Protein AF-A0A3C2CXZ0-F1 (afdb_monomer_lite)

Structure (mmCIF, N/CA/C/O backbone):
data_AF-A0A3C2CXZ0-F1
#
_entry.id   AF-A0A3C2CXZ0-F1
#
loop_
_atom_site.group_PDB
_atom_site.id
_atom_site.type_symbol
_atom_site.label_atom_id
_atom_site.label_alt_id
_atom_site.label_comp_id
_atom_site.label_asym_id
_atom_site.label_entity_id
_atom_site.label_seq_id
_atom_site.pdbx_PDB_ins_code
_atom_site.Cartn_x
_atom_site.Cartn_y
_atom_site.Cartn_z
_atom_site.occupancy
_atom_site.B_iso_or_equiv
_atom_site.auth_seq_id
_atom_site.auth_comp_id
_atom_site.auth_asym_id
_atom_site.auth_atom_id
_atom_site.pdbx_PDB_model_num
ATOM 1 N N . MET A 1 1 ? -1.552 -4.814 -25.504 1.00 78.44 1 MET A N 1
ATOM 2 C CA . MET A 1 1 ? -0.547 -4.084 -26.311 1.00 78.44 1 MET A CA 1
ATOM 3 C C . MET A 1 1 ? 0.557 -4.991 -26.836 1.00 78.44 1 MET A C 1
ATOM 5 O O . MET A 1 1 ? 0.657 -5.090 -28.047 1.00 78.44 1 MET A O 1
ATOM 9 N N . MET A 1 2 ? 1.317 -5.710 -25.997 1.00 83.25 2 MET A N 1
ATOM 10 C CA . MET A 1 2 ? 2.383 -6.609 -26.490 1.00 83.25 2 MET A CA 1
ATOM 11 C C . MET A 1 2 ? 1.885 -7.695 -27.465 1.00 83.25 2 MET A C 1
ATOM 13 O O . MET A 1 2 ? 2.486 -7.882 -28.514 1.00 83.25 2 MET A O 1
ATOM 17 N N . ALA A 1 3 ? 0.734 -8.326 -27.196 1.00 84.12 3 ALA A N 1
ATOM 18 C CA . ALA A 1 3 ? 0.135 -9.299 -28.122 1.00 84.12 3 ALA A CA 1
ATOM 19 C C . ALA A 1 3 ? -0.257 -8.687 -29.483 1.00 84.12 3 ALA A C 1
ATOM 21 O O . ALA A 1 3 ? -0.050 -9.300 -30.522 1.00 84.12 3 ALA A O 1
ATOM 22 N N . ALA A 1 4 ? -0.772 -7.453 -29.492 1.00 83.81 4 ALA A N 1
ATOM 23 C CA . ALA A 1 4 ? -1.094 -6.746 -30.731 1.00 83.81 4 ALA A CA 1
ATOM 24 C C . ALA A 1 4 ? 0.178 -6.363 -31.509 1.00 83.81 4 ALA A C 1
ATOM 26 O O . ALA A 1 4 ? 0.215 -6.517 -32.723 1.00 83.81 4 ALA A O 1
ATOM 27 N N . ALA A 1 5 ? 1.238 -5.933 -30.815 1.00 83.00 5 ALA A N 1
ATOM 28 C CA . ALA A 1 5 ? 2.537 -5.665 -31.431 1.00 83.00 5 ALA A CA 1
ATOM 29 C C . ALA A 1 5 ? 3.147 -6.930 -32.061 1.00 83.00 5 ALA A C 1
ATOM 31 O O . ALA A 1 5 ? 3.680 -6.859 -33.163 1.00 83.00 5 ALA A O 1
ATOM 32 N N . TYR A 1 6 ? 3.000 -8.091 -31.413 1.00 85.00 6 TYR A N 1
ATOM 33 C CA . TYR A 1 6 ? 3.422 -9.379 -31.968 1.00 85.00 6 TYR A CA 1
ATOM 34 C C . TYR A 1 6 ? 2.648 -9.749 -33.244 1.00 85.00 6 TYR A C 1
ATOM 36 O O . TYR A 1 6 ? 3.253 -10.139 -34.239 1.00 85.00 6 TYR A O 1
ATOM 44 N N . LEU A 1 7 ? 1.325 -9.551 -33.261 1.00 85.75 7 LEU A N 1
ATOM 45 C CA . LEU A 1 7 ? 0.504 -9.783 -34.458 1.00 85.75 7 LEU A CA 1
ATOM 46 C C . LEU A 1 7 ? 0.878 -8.844 -35.618 1.00 85.75 7 LEU A C 1
ATOM 48 O O . LEU A 1 7 ? 0.934 -9.279 -36.764 1.00 85.75 7 LEU A O 1
ATOM 52 N N . LEU A 1 8 ? 1.169 -7.571 -35.334 1.00 83.56 8 LEU A N 1
ATOM 53 C CA . LEU A 1 8 ? 1.595 -6.598 -36.348 1.00 83.56 8 LEU A CA 1
ATOM 54 C C . LEU A 1 8 ? 3.012 -6.873 -36.876 1.00 83.56 8 LEU A C 1
ATOM 56 O O . LEU A 1 8 ? 3.289 -6.601 -38.044 1.00 83.56 8 LEU A O 1
ATOM 60 N N . PHE A 1 9 ? 3.892 -7.428 -36.039 1.00 83.88 9 PHE A N 1
ATOM 61 C CA . PHE A 1 9 ? 5.204 -7.917 -36.461 1.00 83.88 9 PHE A CA 1
ATOM 62 C C . PHE A 1 9 ? 5.075 -9.128 -37.394 1.00 83.88 9 PHE A C 1
ATOM 64 O O . PHE A 1 9 ? 5.658 -9.120 -38.474 1.00 83.88 9 PHE A O 1
ATOM 71 N N . LEU A 1 10 ? 4.239 -10.115 -37.044 1.00 84.38 10 LEU A N 1
ATOM 72 C CA . LEU A 1 10 ? 3.934 -11.251 -37.928 1.00 84.38 10 LEU A CA 1
ATOM 73 C C . LEU A 1 10 ? 3.306 -10.805 -39.258 1.00 84.38 10 LEU A C 1
ATOM 75 O O . LEU A 1 10 ? 3.572 -11.404 -40.295 1.00 84.38 10 LEU A O 1
ATOM 79 N N . GLY A 1 11 ? 2.505 -9.736 -39.238 1.00 85.38 11 GLY A N 1
ATOM 80 C CA . GLY A 1 11 ? 1.934 -9.110 -40.432 1.00 85.38 11 GLY A CA 1
ATOM 81 C C . GLY A 1 11 ? 2.921 -8.288 -41.273 1.00 85.38 11 GLY A C 1
ATOM 82 O O . GLY A 1 11 ? 2.503 -7.703 -42.268 1.00 85.38 11 GLY A O 1
ATOM 83 N N . GLY A 1 12 ? 4.200 -8.199 -40.885 1.00 83.81 12 GLY A N 1
ATOM 84 C CA . GLY A 1 12 ? 5.244 -7.486 -41.630 1.00 83.81 12 GLY A CA 1
ATOM 85 C C . GLY A 1 12 ? 5.130 -5.957 -41.609 1.00 83.81 12 GLY A C 1
ATOM 86 O O . GLY A 1 12 ? 5.830 -5.280 -42.356 1.00 83.81 12 GLY A O 1
ATOM 87 N N . ILE A 1 13 ? 4.260 -5.396 -40.764 1.00 82.06 13 ILE A N 1
ATOM 88 C CA . ILE A 1 13 ? 4.010 -3.947 -40.692 1.00 82.06 13 ILE A CA 1
ATOM 89 C C . ILE A 1 13 ? 5.130 -3.240 -39.912 1.00 82.06 13 ILE A C 1
ATOM 91 O O . ILE A 1 13 ? 5.468 -2.093 -40.205 1.00 82.06 13 ILE A O 1
ATOM 95 N N . PHE A 1 14 ? 5.724 -3.924 -38.928 1.00 78.81 14 PHE A N 1
ATOM 96 C CA . PHE A 1 14 ? 6.819 -3.394 -38.118 1.00 78.81 14 PHE A CA 1
ATOM 97 C C . PHE A 1 14 ? 8.172 -3.980 -38.529 1.00 78.81 14 PHE A C 1
ATOM 99 O O . PHE A 1 14 ? 8.337 -5.200 -38.496 1.00 78.81 14 PHE A O 1
ATOM 106 N N . PRO A 1 15 ? 9.181 -3.135 -38.810 1.00 84.94 15 PRO A N 1
ATOM 107 C CA . PRO A 1 15 ? 10.561 -3.592 -38.877 1.00 84.94 15 PRO A CA 1
ATOM 108 C C . PRO A 1 15 ? 10.991 -4.195 -37.534 1.00 84.94 15 PRO A C 1
ATOM 110 O O . PRO A 1 15 ? 10.671 -3.645 -36.476 1.00 84.94 15 PRO A O 1
ATOM 113 N N . GLU A 1 16 ? 11.770 -5.276 -37.580 1.00 85.19 16 GLU A N 1
ATOM 114 C CA . GLU A 1 16 ? 12.212 -6.041 -36.403 1.00 85.19 16 GLU A CA 1
ATOM 115 C C . GLU A 1 16 ? 12.806 -5.154 -35.301 1.00 85.19 16 GLU A C 1
ATOM 117 O O . GLU A 1 16 ? 12.426 -5.266 -34.140 1.00 85.19 16 GLU A O 1
ATOM 122 N N . LYS A 1 17 ? 13.641 -4.175 -35.671 1.00 88.12 17 LYS A N 1
ATOM 123 C CA . LYS A 1 17 ? 14.247 -3.221 -34.728 1.00 88.12 17 LYS A CA 1
ATOM 124 C C . LYS A 1 17 ? 13.219 -2.488 -33.856 1.00 88.12 17 LYS A C 1
ATOM 126 O O . LYS A 1 17 ? 13.444 -2.307 -32.662 1.00 88.12 17 LYS A O 1
ATOM 131 N N . TRP A 1 18 ? 12.112 -2.034 -34.444 1.00 87.56 18 TRP A N 1
ATOM 132 C CA . TRP A 1 18 ? 11.081 -1.291 -33.715 1.00 87.56 18 TRP A CA 1
ATOM 133 C C . TRP A 1 18 ? 10.252 -2.205 -32.820 1.00 87.56 18 TRP A C 1
ATOM 135 O O . TRP A 1 18 ? 9.894 -1.808 -31.713 1.00 87.56 18 TRP A O 1
ATOM 145 N N . TYR A 1 19 ? 9.992 -3.432 -33.274 1.00 88.38 19 TYR A N 1
ATOM 146 C CA . TYR A 1 19 ? 9.335 -4.446 -32.460 1.00 88.38 19 TYR A CA 1
ATOM 147 C C . TYR A 1 19 ? 10.180 -4.803 -31.228 1.00 88.38 19 TYR A C 1
ATOM 149 O O . TYR A 1 19 ? 9.671 -4.750 -30.109 1.00 88.38 19 TYR A O 1
ATOM 157 N N . THR A 1 20 ? 11.477 -5.075 -31.408 1.00 88.19 20 THR A N 1
ATOM 158 C CA . THR A 1 20 ? 12.382 -5.425 -30.303 1.00 88.19 20 THR A CA 1
ATOM 159 C C . THR A 1 20 ? 12.473 -4.301 -29.271 1.00 88.19 20 THR A C 1
ATOM 161 O O . THR A 1 20 ? 12.224 -4.547 -28.092 1.00 88.19 20 THR A O 1
ATOM 164 N N . LEU A 1 21 ? 12.696 -3.052 -29.703 1.00 91.06 21 LEU A N 1
ATOM 165 C CA . LEU A 1 21 ? 12.712 -1.891 -28.798 1.00 91.06 21 LEU A CA 1
ATOM 166 C C . LEU A 1 21 ? 11.383 -1.711 -28.048 1.00 91.06 21 LEU A C 1
ATOM 168 O O . LEU A 1 21 ? 11.368 -1.400 -26.858 1.00 91.06 21 LEU A O 1
ATOM 172 N N . PHE A 1 22 ? 10.252 -1.919 -28.728 1.00 91.69 22 PHE A N 1
ATOM 173 C CA . PHE A 1 22 ? 8.938 -1.826 -28.099 1.00 91.69 22 PHE A CA 1
ATOM 174 C C . PHE A 1 22 ? 8.766 -2.871 -26.991 1.00 91.69 22 PHE A C 1
ATOM 176 O O . PHE A 1 22 ? 8.278 -2.540 -25.907 1.00 91.69 22 PHE A O 1
ATOM 183 N N . ILE A 1 23 ? 9.165 -4.119 -27.244 1.00 91.50 23 ILE A N 1
ATOM 184 C CA . ILE A 1 23 ? 9.095 -5.191 -26.247 1.00 91.50 23 ILE A CA 1
ATOM 185 C C . ILE A 1 23 ? 10.015 -4.891 -25.061 1.00 91.50 23 ILE A C 1
ATOM 187 O O . ILE A 1 23 ? 9.558 -4.981 -23.923 1.00 91.50 23 ILE A O 1
ATOM 191 N N . GLU A 1 24 ? 11.257 -4.469 -25.306 1.00 92.94 24 GLU A N 1
ATOM 192 C CA . GLU A 1 24 ? 12.217 -4.117 -24.251 1.00 92.94 24 GLU A CA 1
ATOM 193 C C . GLU A 1 24 ? 11.676 -3.023 -23.320 1.00 92.94 24 GLU A C 1
ATOM 195 O O . GLU A 1 24 ? 11.693 -3.183 -22.097 1.00 92.94 24 GLU A O 1
ATOM 200 N N . TYR A 1 25 ? 11.111 -1.943 -23.869 1.00 93.06 25 TYR A N 1
ATOM 201 C CA . TYR A 1 25 ? 10.541 -0.865 -23.056 1.00 93.06 25 TYR A CA 1
ATOM 202 C C . TYR A 1 25 ? 9.291 -1.287 -22.283 1.00 93.06 25 TYR A C 1
ATOM 204 O O . TYR A 1 25 ? 9.159 -0.945 -21.107 1.00 93.06 25 TYR A O 1
ATOM 212 N N . ASN A 1 26 ? 8.380 -2.051 -22.895 1.00 94.00 26 ASN A N 1
ATOM 213 C CA . ASN A 1 26 ? 7.196 -2.542 -22.181 1.00 94.00 26 ASN A CA 1
ATOM 214 C C . ASN A 1 26 ? 7.584 -3.500 -21.052 1.00 94.00 26 ASN A C 1
ATOM 216 O O . ASN A 1 26 ? 6.995 -3.437 -19.973 1.00 94.00 26 ASN A O 1
ATOM 220 N N . LEU A 1 27 ? 8.583 -4.356 -21.278 1.00 93.81 27 LEU A N 1
ATOM 221 C CA . LEU A 1 27 ? 9.088 -5.264 -20.259 1.00 93.81 27 LEU A CA 1
ATOM 222 C C . LEU A 1 27 ? 9.739 -4.493 -19.107 1.00 93.81 27 LEU A C 1
ATOM 224 O O . LEU A 1 27 ? 9.460 -4.784 -17.947 1.00 93.81 27 LEU A O 1
ATOM 228 N N . MET A 1 28 ? 10.540 -3.468 -19.409 1.00 92.50 28 MET A N 1
ATOM 229 C CA . MET A 1 28 ? 11.137 -2.599 -18.394 1.00 92.50 28 MET A CA 1
ATOM 230 C C . MET A 1 28 ? 10.065 -1.897 -17.544 1.00 92.50 28 MET A C 1
ATOM 232 O O . MET A 1 28 ? 10.153 -1.913 -16.317 1.00 92.50 28 MET A O 1
ATOM 236 N N . VAL A 1 29 ? 9.025 -1.332 -18.169 1.00 93.62 29 VAL A N 1
ATOM 237 C CA . VAL A 1 29 ? 7.904 -0.688 -17.457 1.00 93.62 29 VAL A CA 1
ATOM 238 C C . VAL A 1 29 ? 7.122 -1.696 -16.613 1.00 93.62 29 VAL A C 1
ATOM 240 O O . VAL A 1 29 ? 6.744 -1.384 -15.484 1.00 93.62 29 VAL A O 1
ATOM 243 N N . LEU A 1 30 ? 6.892 -2.904 -17.132 1.00 94.06 30 LEU A N 1
ATOM 244 C CA . LEU A 1 30 ? 6.216 -3.975 -16.403 1.00 94.06 30 LEU A CA 1
ATOM 245 C C . LEU A 1 30 ? 7.005 -4.373 -15.151 1.00 94.06 30 LEU A C 1
ATOM 247 O O . LEU A 1 30 ? 6.444 -4.390 -14.059 1.00 94.06 30 LEU A O 1
ATOM 251 N N . LEU A 1 31 ? 8.301 -4.661 -15.300 1.00 93.62 31 LEU A N 1
ATOM 252 C CA . LEU A 1 31 ? 9.169 -5.046 -14.186 1.00 93.62 31 LEU A CA 1
ATOM 253 C C . LEU A 1 31 ? 9.264 -3.935 -13.141 1.00 93.62 31 LEU A C 1
ATOM 255 O O . LEU A 1 31 ? 9.185 -4.218 -11.948 1.00 93.62 31 LEU A O 1
ATOM 259 N N . PHE A 1 32 ? 9.366 -2.679 -13.581 1.00 93.38 32 PHE A N 1
ATOM 260 C CA . PHE A 1 32 ? 9.371 -1.532 -12.681 1.00 93.38 32 PHE A CA 1
ATOM 261 C C . PHE A 1 32 ? 8.056 -1.420 -11.898 1.00 93.38 32 PHE A C 1
ATOM 263 O O . PHE A 1 32 ? 8.087 -1.313 -10.677 1.00 93.38 32 PHE A O 1
ATOM 270 N N . ASN A 1 33 ? 6.896 -1.520 -12.556 1.00 94.44 33 ASN A N 1
ATOM 271 C CA . ASN A 1 33 ? 5.600 -1.443 -11.872 1.00 94.44 33 ASN A CA 1
ATOM 272 C C . ASN A 1 33 ? 5.313 -2.637 -10.960 1.00 94.44 33 ASN A C 1
ATOM 274 O O . ASN A 1 33 ? 4.540 -2.491 -10.020 1.00 94.44 33 ASN A O 1
ATOM 278 N N . LEU A 1 34 ? 5.927 -3.796 -11.201 1.00 94.69 34 LEU A N 1
ATOM 279 C CA . LEU A 1 34 ? 5.808 -4.970 -10.334 1.00 94.69 34 LEU A CA 1
ATOM 280 C C . LEU A 1 34 ? 6.705 -4.910 -9.094 1.00 94.69 34 LEU A C 1
ATOM 282 O O . LEU A 1 34 ? 6.602 -5.791 -8.237 1.00 94.69 34 LEU A O 1
ATOM 286 N N . LEU A 1 35 ? 7.556 -3.888 -8.960 1.00 94.94 35 LEU A N 1
ATOM 287 C CA . LEU A 1 35 ? 8.361 -3.725 -7.759 1.00 94.94 35 LEU A CA 1
ATOM 288 C C . LEU A 1 35 ? 7.460 -3.594 -6.518 1.00 94.94 35 LEU A C 1
ATOM 290 O O . LEU A 1 35 ? 6.440 -2.896 -6.555 1.00 94.94 35 LEU A O 1
ATOM 294 N N . PRO A 1 36 ? 7.845 -4.224 -5.396 1.00 94.38 36 PRO A N 1
ATOM 295 C CA . PRO A 1 36 ? 7.097 -4.204 -4.140 1.00 94.38 36 PRO A CA 1
ATOM 296 C C . PRO A 1 36 ? 7.237 -2.863 -3.393 1.00 94.38 36 PRO A C 1
ATOM 298 O O . PRO A 1 36 ? 7.568 -2.829 -2.212 1.00 94.38 36 PRO A O 1
ATOM 301 N N . ILE A 1 37 ? 7.021 -1.746 -4.092 1.00 95.69 37 ILE A N 1
ATOM 302 C CA . ILE A 1 37 ? 7.194 -0.377 -3.598 1.00 95.69 37 ILE A CA 1
ATOM 303 C C . ILE A 1 37 ? 5.889 0.384 -3.817 1.00 95.69 37 ILE A C 1
ATOM 305 O O . ILE A 1 37 ? 5.458 0.572 -4.949 1.00 95.69 37 ILE A O 1
ATOM 309 N N . TRP A 1 38 ? 5.255 0.870 -2.756 1.00 93.56 38 TRP A N 1
ATOM 310 C CA . TRP A 1 38 ? 4.143 1.808 -2.880 1.00 93.56 38 TRP A CA 1
ATOM 311 C C . TRP A 1 38 ? 4.634 3.146 -3.464 1.00 93.56 38 TRP A C 1
ATOM 313 O O . TRP A 1 38 ? 5.647 3.657 -2.984 1.00 93.56 38 TRP A O 1
ATOM 323 N N . PRO A 1 39 ? 3.973 3.745 -4.476 1.00 92.19 39 PRO A N 1
ATOM 324 C CA . PRO A 1 39 ? 2.613 3.501 -4.977 1.00 92.19 39 PRO A CA 1
ATOM 325 C C . PRO A 1 39 ? 2.536 2.643 -6.255 1.00 92.19 39 PRO A C 1
ATOM 327 O O . PRO A 1 39 ? 1.503 2.652 -6.933 1.00 92.19 39 PRO A O 1
ATOM 330 N N . LEU A 1 40 ? 3.613 1.940 -6.615 1.00 94.25 40 LEU A N 1
ATOM 331 C CA . LEU A 1 40 ? 3.651 1.079 -7.798 1.00 94.25 40 LEU A CA 1
ATOM 332 C C . LEU A 1 40 ? 2.645 -0.068 -7.663 1.00 94.25 40 LEU A C 1
ATOM 334 O O . LEU A 1 40 ? 2.213 -0.435 -6.561 1.00 94.25 40 LEU A O 1
ATOM 338 N N . ASP A 1 41 ? 2.263 -0.643 -8.799 1.00 95.44 41 ASP A N 1
ATOM 339 C CA . ASP A 1 41 ? 1.213 -1.659 -8.843 1.00 95.44 41 ASP A CA 1
ATOM 340 C C . ASP A 1 41 ? 1.589 -2.927 -8.061 1.00 95.44 41 ASP A C 1
ATOM 342 O O . ASP A 1 41 ? 0.721 -3.530 -7.433 1.00 95.44 41 ASP A O 1
ATOM 346 N N . GLY A 1 42 ? 2.874 -3.280 -7.985 1.00 94.06 42 GLY A N 1
ATOM 347 C CA . GLY A 1 42 ? 3.389 -4.368 -7.154 1.00 94.06 42 GLY A CA 1
ATOM 348 C C . GLY A 1 42 ? 3.182 -4.120 -5.659 1.00 94.06 42 GLY A C 1
ATOM 349 O O . GLY A 1 42 ? 2.730 -5.015 -4.943 1.00 94.06 42 GLY A O 1
ATOM 350 N N . GLY A 1 43 ? 3.408 -2.890 -5.185 1.00 94.81 43 GLY A N 1
ATOM 351 C CA . GLY A 1 43 ? 3.098 -2.490 -3.808 1.00 94.81 43 GLY A CA 1
ATOM 352 C C . GLY A 1 43 ? 1.601 -2.594 -3.496 1.00 94.81 43 GLY A C 1
ATOM 353 O O . GLY A 1 43 ? 1.212 -3.148 -2.467 1.00 94.81 43 GLY A O 1
ATOM 354 N N . LYS A 1 44 ? 0.739 -2.142 -4.416 1.00 94.12 44 LYS A N 1
ATOM 355 C CA . LYS A 1 44 ? -0.725 -2.276 -4.280 1.00 94.12 44 LYS A CA 1
ATOM 356 C C . LYS A 1 44 ? -1.186 -3.729 -4.291 1.00 94.12 44 LYS A C 1
ATOM 358 O O . LYS A 1 44 ? -2.083 -4.095 -3.534 1.00 94.12 44 LYS A O 1
ATOM 363 N N . LEU A 1 45 ? -0.581 -4.559 -5.135 1.00 94.69 45 LEU A N 1
ATOM 364 C CA . LEU A 1 45 ? -0.890 -5.981 -5.224 1.00 94.69 45 LEU A CA 1
ATOM 365 C C . LEU A 1 45 ? -0.541 -6.682 -3.908 1.00 94.69 45 LEU A C 1
ATOM 367 O O . LEU A 1 45 ? -1.377 -7.402 -3.363 1.00 94.69 45 LEU A O 1
ATOM 371 N N . ILE A 1 46 ? 0.639 -6.401 -3.347 1.00 94.38 46 ILE A N 1
ATOM 372 C CA . ILE A 1 46 ? 1.040 -6.904 -2.026 1.00 94.38 46 ILE A CA 1
ATOM 373 C C . ILE A 1 46 ? 0.059 -6.452 -0.949 1.00 94.38 46 ILE A C 1
ATOM 375 O O . ILE A 1 46 ? -0.378 -7.280 -0.151 1.00 94.38 46 ILE A O 1
ATOM 379 N N . PHE A 1 47 ? -0.353 -5.183 -0.959 1.00 94.38 47 PHE A N 1
ATOM 380 C CA . PHE A 1 47 ? -1.348 -4.686 -0.014 1.00 94.38 47 PHE A CA 1
ATOM 381 C C . PHE A 1 47 ? -2.664 -5.462 -0.087 1.00 94.38 47 PHE A C 1
ATOM 383 O O . PHE A 1 47 ? -3.190 -5.885 0.943 1.00 94.38 47 PHE A O 1
ATOM 390 N N . ILE A 1 48 ? -3.185 -5.693 -1.296 1.00 91.44 48 ILE A N 1
ATOM 391 C CA . ILE A 1 48 ? -4.420 -6.457 -1.492 1.00 91.44 48 ILE A CA 1
ATOM 392 C C . ILE A 1 48 ? -4.247 -7.878 -0.951 1.00 91.44 48 ILE A C 1
ATOM 394 O O . ILE A 1 48 ? -5.070 -8.309 -0.143 1.00 91.44 48 ILE A O 1
ATOM 398 N N . LEU A 1 49 ? -3.163 -8.567 -1.323 1.00 91.69 49 LEU A N 1
ATOM 399 C CA . LEU A 1 49 ? -2.868 -9.924 -0.855 1.00 91.69 49 LEU A CA 1
ATOM 400 C C . LEU A 1 49 ? -2.770 -10.002 0.674 1.00 91.69 49 LEU A C 1
ATOM 402 O O . LEU A 1 49 ? -3.354 -10.896 1.284 1.00 91.69 49 LEU A O 1
ATOM 406 N N . MET A 1 50 ? -2.083 -9.050 1.309 1.00 90.38 50 MET A N 1
ATOM 407 C CA . MET A 1 50 ? -1.981 -8.990 2.768 1.00 90.38 50 MET A CA 1
ATOM 408 C C . MET A 1 50 ? -3.341 -8.713 3.415 1.00 90.38 50 MET A C 1
ATOM 410 O O . MET A 1 50 ? -3.729 -9.407 4.353 1.00 90.38 50 MET A O 1
ATOM 414 N N . SER A 1 51 ? -4.119 -7.772 2.875 1.00 90.19 51 SER A N 1
ATOM 415 C CA . SER A 1 51 ? -5.438 -7.402 3.412 1.00 90.19 51 SER A CA 1
ATOM 416 C C . SER A 1 51 ? -6.468 -8.542 3.375 1.00 90.19 51 SER A C 1
ATOM 418 O O . SER A 1 51 ? -7.432 -8.528 4.141 1.00 90.19 51 SER A O 1
ATOM 420 N N . MET A 1 52 ? -6.261 -9.558 2.529 1.00 84.88 52 MET A N 1
ATOM 421 C CA . MET A 1 52 ? -7.110 -10.754 2.476 1.00 84.88 52 MET A CA 1
ATOM 422 C C . MET A 1 52 ? -6.907 -11.701 3.661 1.00 84.88 52 MET A C 1
ATOM 424 O O . MET A 1 52 ? -7.824 -12.456 3.987 1.00 84.88 52 MET A O 1
ATOM 428 N N . ASN A 1 53 ? -5.751 -11.640 4.338 1.00 84.69 53 ASN A N 1
ATOM 429 C CA . ASN A 1 53 ? -5.400 -12.552 5.436 1.00 84.69 53 ASN A CA 1
ATOM 430 C C . ASN A 1 53 ? -5.124 -11.856 6.780 1.00 84.69 53 ASN A C 1
ATOM 432 O O . ASN A 1 53 ? -5.178 -12.522 7.810 1.00 84.69 53 ASN A O 1
ATOM 436 N N . SER A 1 54 ? -4.874 -10.545 6.797 1.00 88.31 54 SER A N 1
ATOM 437 C CA . SER A 1 54 ? -4.654 -9.764 8.021 1.00 88.31 54 SER A CA 1
ATOM 438 C C . SER A 1 54 ? -5.610 -8.568 8.138 1.00 88.31 54 SER A C 1
ATOM 440 O O . SER A 1 54 ? -6.196 -8.161 7.129 1.00 88.31 54 SER A O 1
ATOM 442 N N . PRO A 1 55 ? -5.742 -7.963 9.337 1.00 90.31 55 PRO A N 1
ATOM 443 C CA . PRO A 1 55 ? -6.475 -6.712 9.510 1.00 90.31 55 PRO A CA 1
ATOM 444 C C . PRO A 1 55 ? -5.978 -5.621 8.558 1.00 90.31 55 PRO A C 1
ATOM 446 O O . PRO A 1 55 ? -4.794 -5.578 8.210 1.00 90.31 55 PRO A O 1
ATOM 449 N N . PHE A 1 56 ? -6.880 -4.741 8.125 1.00 89.88 56 PHE A N 1
ATOM 450 C CA . PHE A 1 56 ? -6.602 -3.757 7.074 1.00 89.88 56 PHE A CA 1
ATOM 451 C C . PHE A 1 56 ? -5.451 -2.810 7.447 1.00 89.88 56 PHE A C 1
ATOM 453 O O . PHE A 1 56 ? -4.550 -2.574 6.640 1.00 89.88 56 PHE A O 1
ATOM 460 N N . GLN A 1 57 ? -5.454 -2.303 8.682 1.00 89.44 57 GLN A N 1
ATOM 461 C CA . GLN A 1 57 ? -4.433 -1.381 9.181 1.00 89.44 57 GLN A CA 1
ATOM 462 C C . GLN A 1 57 ? -3.052 -2.042 9.247 1.00 89.44 57 GLN A C 1
ATOM 464 O O . GLN A 1 57 ? -2.063 -1.466 8.792 1.00 89.44 57 GLN A O 1
ATOM 469 N N . GLU A 1 58 ? -3.002 -3.281 9.732 1.00 91.38 58 GLU A N 1
ATOM 470 C CA . GLU A 1 58 ? -1.774 -4.069 9.818 1.00 91.38 58 GLU A CA 1
ATOM 471 C C . GLU A 1 58 ? -1.228 -4.423 8.425 1.00 91.38 58 GLU A C 1
ATOM 473 O O . GLU A 1 58 ? -0.035 -4.268 8.163 1.00 91.38 58 GLU A O 1
ATOM 478 N N . ALA A 1 59 ? -2.098 -4.826 7.491 1.00 93.50 59 ALA A N 1
ATOM 479 C CA . ALA A 1 59 ? -1.722 -5.087 6.099 1.00 93.50 59 ALA A CA 1
ATOM 480 C C . ALA A 1 59 ? -1.090 -3.854 5.436 1.00 93.50 59 ALA A C 1
ATOM 482 O O . ALA A 1 59 ? -0.087 -3.959 4.724 1.00 93.50 59 ALA A O 1
ATOM 483 N N . HIS A 1 60 ? -1.672 -2.678 5.684 1.00 93.56 60 HIS A N 1
ATOM 484 C CA . HIS A 1 60 ? -1.185 -1.417 5.140 1.00 93.56 60 HIS A CA 1
ATOM 485 C C . HIS A 1 60 ? 0.199 -1.066 5.701 1.00 93.56 60 HIS A C 1
ATOM 487 O O . HIS A 1 60 ? 1.118 -0.770 4.938 1.00 93.56 60 HIS A O 1
ATOM 493 N N . LEU A 1 61 ? 0.384 -1.177 7.022 1.00 93.62 61 LEU A N 1
ATOM 494 C CA . LEU A 1 61 ? 1.675 -0.929 7.672 1.00 93.62 61 LEU A CA 1
ATOM 495 C C . LEU A 1 61 ? 2.765 -1.882 7.173 1.00 93.62 61 LEU A C 1
ATOM 497 O O . LEU A 1 61 ? 3.847 -1.429 6.801 1.00 93.62 61 LEU A O 1
ATOM 501 N N . ARG A 1 62 ? 2.475 -3.185 7.089 1.00 94.31 62 ARG A N 1
ATOM 502 C CA . ARG A 1 62 ? 3.414 -4.180 6.543 1.00 94.31 62 ARG A CA 1
ATOM 503 C C . ARG A 1 62 ? 3.812 -3.866 5.108 1.00 94.31 62 ARG A C 1
ATOM 505 O O . ARG A 1 62 ? 4.991 -3.954 4.773 1.00 94.31 62 ARG A O 1
ATOM 512 N N . THR A 1 63 ? 2.856 -3.446 4.280 1.00 95.19 63 THR A N 1
ATOM 513 C CA . THR A 1 63 ? 3.143 -3.046 2.896 1.00 95.19 63 THR A CA 1
ATOM 514 C C . THR A 1 63 ? 4.060 -1.827 2.845 1.00 95.19 63 THR A C 1
ATOM 516 O O . THR A 1 63 ? 5.000 -1.805 2.050 1.00 95.19 63 THR A O 1
ATOM 519 N N . LEU A 1 64 ? 3.844 -0.829 3.707 1.00 95.00 64 LEU A N 1
ATOM 520 C CA . LEU A 1 64 ? 4.713 0.347 3.783 1.00 95.00 64 LEU A CA 1
ATOM 521 C C . LEU A 1 64 ? 6.131 -0.022 4.237 1.00 95.00 64 LEU A C 1
ATOM 523 O O . LEU A 1 64 ? 7.093 0.431 3.620 1.00 95.00 64 LEU A O 1
ATOM 527 N N . TYR A 1 65 ? 6.284 -0.889 5.242 1.00 95.94 65 TYR A N 1
ATOM 528 C CA . TYR A 1 65 ? 7.603 -1.368 5.669 1.00 95.94 65 TYR A CA 1
ATOM 529 C C . TYR A 1 65 ? 8.332 -2.137 4.562 1.00 95.94 65 TYR A C 1
ATOM 531 O O . TYR A 1 65 ? 9.508 -1.873 4.304 1.00 95.94 65 TYR A O 1
ATOM 539 N N . LEU A 1 66 ? 7.630 -3.031 3.858 1.00 96.06 66 LEU A N 1
ATOM 540 C CA . LEU A 1 66 ? 8.184 -3.725 2.695 1.00 96.06 66 LEU A CA 1
ATOM 541 C C . LEU A 1 66 ? 8.568 -2.755 1.579 1.00 96.06 66 LEU A C 1
ATOM 543 O O . LEU A 1 66 ? 9.618 -2.930 0.967 1.00 96.06 66 LEU A O 1
ATOM 547 N N . SER A 1 67 ? 7.766 -1.715 1.354 1.00 96.44 67 SER A N 1
ATOM 548 C CA . SER A 1 67 ? 8.044 -0.681 0.355 1.00 96.44 67 SER A CA 1
ATOM 549 C C . SER A 1 67 ? 9.314 0.096 0.681 1.00 96.44 67 SER A C 1
ATOM 551 O O . SER A 1 67 ? 10.135 0.310 -0.205 1.00 96.44 67 SER A O 1
ATOM 553 N N . VAL A 1 68 ? 9.514 0.473 1.949 1.00 96.88 68 VAL A N 1
ATOM 554 C CA . VAL A 1 68 ? 10.743 1.146 2.402 1.00 96.88 68 VAL A CA 1
ATOM 555 C C . VAL A 1 68 ? 11.956 0.236 2.218 1.00 96.88 68 VAL A C 1
ATOM 557 O O . VAL A 1 68 ? 12.947 0.660 1.628 1.00 96.88 68 VAL A O 1
ATOM 560 N N . GLY A 1 69 ? 11.879 -1.020 2.671 1.00 96.88 69 GLY A N 1
ATOM 561 C CA . GLY A 1 69 ? 12.977 -1.979 2.509 1.00 96.88 69 GLY A CA 1
ATOM 562 C C . GLY A 1 69 ? 13.323 -2.220 1.038 1.00 96.88 69 GLY A C 1
ATOM 563 O O . GLY A 1 69 ? 14.491 -2.198 0.651 1.00 96.88 69 GLY A O 1
ATOM 564 N N . SER A 1 70 ? 12.299 -2.356 0.200 1.00 96.12 70 SER A N 1
ATOM 565 C CA . SER A 1 70 ? 12.450 -2.567 -1.240 1.00 96.12 70 SER A CA 1
ATOM 566 C C . SER A 1 70 ? 13.017 -1.341 -1.947 1.00 96.12 70 SER A C 1
ATOM 568 O O . SER A 1 70 ? 13.862 -1.490 -2.825 1.00 96.12 70 SER A O 1
ATOM 570 N N . LEU A 1 71 ? 12.625 -0.131 -1.535 1.00 96.50 71 LEU A N 1
ATOM 571 C CA . LEU A 1 71 ? 13.197 1.113 -2.044 1.00 96.50 71 LEU A CA 1
ATOM 572 C C . LEU A 1 71 ? 14.682 1.238 -1.687 1.00 96.50 71 LEU A C 1
ATOM 574 O O . LEU A 1 71 ? 15.467 1.637 -2.541 1.00 96.50 71 LEU A O 1
ATOM 578 N N . ILE A 1 72 ? 15.0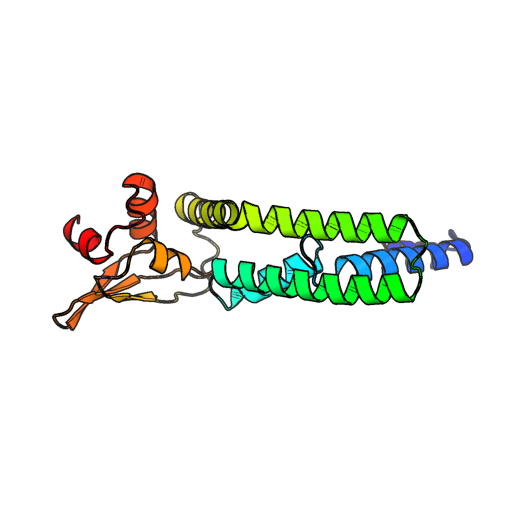85 0.866 -0.467 1.00 96.50 72 ILE A N 1
ATOM 579 C CA . ILE A 1 72 ? 16.497 0.885 -0.055 1.00 96.50 72 ILE A CA 1
ATOM 580 C C . ILE A 1 72 ? 17.315 -0.054 -0.947 1.00 96.50 72 ILE A C 1
ATOM 582 O O . ILE A 1 72 ? 18.299 0.381 -1.545 1.00 96.50 72 ILE A O 1
ATOM 586 N N . ILE A 1 73 ? 16.877 -1.306 -1.111 1.00 96.12 73 ILE A N 1
ATOM 587 C CA . ILE A 1 73 ? 17.563 -2.287 -1.968 1.00 96.12 73 ILE A CA 1
ATOM 588 C C . ILE A 1 73 ? 17.619 -1.792 -3.419 1.00 96.12 73 ILE A C 1
ATOM 590 O O . ILE A 1 73 ? 18.683 -1.792 -4.035 1.00 96.12 73 ILE A O 1
ATOM 594 N N . PHE A 1 74 ? 16.494 -1.313 -3.952 1.00 94.25 74 PHE A N 1
ATOM 595 C CA . PHE A 1 74 ? 16.406 -0.791 -5.313 1.00 94.25 74 PHE A CA 1
ATOM 596 C C . PHE A 1 74 ? 17.331 0.415 -5.532 1.00 94.25 74 PHE A C 1
ATOM 598 O O . PHE A 1 74 ? 18.053 0.470 -6.527 1.00 94.25 74 PHE A O 1
ATOM 605 N N . SER A 1 75 ? 17.370 1.349 -4.579 1.00 93.75 75 SER A N 1
ATOM 606 C CA . SER A 1 75 ? 18.256 2.513 -4.626 1.00 93.75 75 SER A CA 1
ATOM 607 C C . SER A 1 75 ? 19.732 2.116 -4.585 1.00 93.75 75 SER A C 1
ATOM 609 O O . SER A 1 75 ? 20.517 2.653 -5.361 1.00 93.75 75 SER A O 1
ATOM 611 N N . ALA A 1 76 ? 20.108 1.129 -3.764 1.00 94.44 76 ALA A N 1
ATOM 612 C CA . ALA A 1 76 ? 21.479 0.632 -3.694 1.00 94.44 76 ALA A CA 1
ATOM 613 C C . ALA A 1 76 ? 21.922 0.010 -5.028 1.00 94.44 76 ALA A C 1
ATOM 615 O O . ALA A 1 76 ? 23.017 0.298 -5.507 1.00 94.44 76 ALA A O 1
ATOM 616 N N . ILE A 1 77 ? 21.050 -0.781 -5.664 1.00 92.81 77 ILE A N 1
ATOM 617 C CA . ILE A 1 77 ? 21.315 -1.377 -6.981 1.00 92.81 77 ILE A CA 1
ATOM 618 C C . ILE A 1 77 ? 21.479 -0.286 -8.047 1.00 92.81 77 ILE A C 1
ATOM 620 O O . ILE A 1 77 ? 22.447 -0.307 -8.807 1.00 92.81 77 ILE A O 1
ATOM 624 N N . LEU A 1 78 ? 20.570 0.693 -8.098 1.00 91.12 78 LEU A N 1
ATOM 625 C CA . LEU A 1 78 ? 20.638 1.770 -9.089 1.00 91.12 78 LEU A CA 1
ATOM 626 C C . LEU A 1 78 ? 21.875 2.655 -8.919 1.00 91.12 78 LEU A C 1
ATOM 628 O O . LEU A 1 78 ? 22.513 3.010 -9.909 1.00 91.12 78 LEU A O 1
ATOM 632 N N . LEU A 1 79 ? 22.231 2.992 -7.679 1.00 90.88 79 LEU A N 1
ATOM 633 C CA . LEU A 1 79 ? 23.419 3.792 -7.386 1.00 90.88 79 LEU A CA 1
ATOM 634 C C . LEU A 1 79 ? 24.715 3.023 -7.663 1.00 90.88 79 LEU A C 1
ATOM 636 O O . LEU A 1 79 ? 25.710 3.644 -8.018 1.00 90.88 79 LEU A O 1
ATOM 640 N N . PHE A 1 80 ? 24.712 1.692 -7.561 1.00 92.19 80 PHE A N 1
ATOM 641 C CA . PHE A 1 80 ? 25.862 0.874 -7.950 1.00 92.19 80 PHE A CA 1
ATOM 642 C C . PHE A 1 80 ? 26.075 0.854 -9.472 1.00 92.19 80 PHE A C 1
ATOM 644 O O . PHE A 1 80 ? 27.210 0.917 -9.935 1.00 92.19 80 PHE A O 1
ATOM 651 N N . ILE A 1 81 ? 24.993 0.794 -10.256 1.00 89.69 81 ILE A N 1
ATOM 652 C CA . ILE A 1 81 ? 25.066 0.683 -11.722 1.00 89.69 81 ILE A CA 1
ATOM 653 C C . ILE A 1 81 ? 25.273 2.050 -12.394 1.00 89.69 81 ILE A C 1
ATOM 655 O O . ILE A 1 81 ? 26.058 2.161 -13.334 1.00 89.69 81 ILE A O 1
ATOM 659 N N . ALA A 1 82 ? 24.557 3.089 -11.953 1.00 86.06 82 ALA A N 1
ATOM 660 C CA . ALA A 1 82 ? 24.490 4.376 -12.653 1.00 86.06 82 ALA A CA 1
ATOM 661 C C . ALA A 1 82 ? 24.418 5.594 -11.699 1.00 86.06 82 ALA A C 1
ATOM 663 O O . ALA A 1 82 ? 23.474 6.392 -11.786 1.00 86.06 82 ALA A O 1
ATOM 664 N N . PRO A 1 83 ? 25.425 5.801 -10.823 1.00 82.38 83 PRO A N 1
ATOM 665 C CA . PRO A 1 83 ? 25.376 6.794 -9.739 1.00 82.38 83 PRO A CA 1
ATOM 666 C C . PRO A 1 83 ? 25.257 8.251 -10.210 1.00 82.38 83 PRO A C 1
ATOM 668 O O . PRO A 1 83 ? 24.712 9.096 -9.501 1.00 82.38 83 PRO A O 1
ATOM 671 N N . LEU A 1 84 ? 25.769 8.561 -11.404 1.00 85.19 84 LEU A N 1
ATOM 672 C CA . LEU A 1 84 ? 25.876 9.931 -11.921 1.00 85.19 84 LEU A CA 1
ATOM 673 C C . LEU A 1 84 ? 24.670 10.367 -12.766 1.00 85.19 84 LEU A C 1
ATOM 675 O O . LEU A 1 84 ? 24.670 11.461 -13.328 1.00 85.19 84 LEU A O 1
ATOM 679 N N . THR A 1 85 ? 23.636 9.532 -12.879 1.00 90.88 85 THR A N 1
ATOM 680 C CA . THR A 1 85 ? 22.460 9.859 -13.692 1.00 90.88 85 THR A CA 1
ATOM 681 C C . THR A 1 85 ? 21.408 10.595 -12.864 1.00 90.88 85 THR A C 1
ATOM 683 O O . THR A 1 85 ? 20.856 10.063 -11.903 1.00 90.88 85 THR A O 1
ATOM 686 N N . LEU A 1 86 ? 21.082 11.830 -13.255 1.00 91.50 86 LEU A N 1
ATOM 687 C CA . LEU A 1 86 ? 20.079 12.647 -12.559 1.00 91.50 86 LEU A CA 1
ATOM 688 C C . LEU A 1 86 ? 18.699 11.964 -12.506 1.00 91.50 86 LEU A C 1
ATOM 690 O O . LEU A 1 86 ? 17.993 12.068 -11.507 1.00 91.50 86 LEU A O 1
ATOM 694 N N . ASN A 1 87 ? 18.350 11.198 -13.541 1.00 90.75 87 ASN A N 1
ATOM 695 C CA . ASN A 1 87 ? 17.094 10.449 -13.605 1.00 90.75 87 ASN A CA 1
ATOM 696 C C . ASN A 1 87 ? 16.938 9.454 -12.442 1.00 90.75 87 ASN A C 1
ATOM 698 O O . ASN A 1 87 ? 15.854 9.357 -11.872 1.00 90.75 87 ASN A O 1
ATOM 702 N N . VAL A 1 88 ? 18.012 8.753 -12.053 1.00 90.56 88 VAL A N 1
ATOM 703 C CA . VAL A 1 88 ? 17.988 7.804 -10.925 1.00 90.56 88 VAL A CA 1
ATOM 704 C C . VAL A 1 88 ? 17.656 8.527 -9.622 1.00 90.56 88 VAL A C 1
ATOM 706 O O . VAL A 1 88 ? 16.781 8.086 -8.877 1.00 90.56 88 VAL A O 1
ATOM 709 N N . TRP A 1 89 ? 18.288 9.677 -9.383 1.00 92.25 89 TRP A N 1
ATOM 710 C CA . TRP A 1 89 ? 18.030 10.493 -8.197 1.00 92.25 89 TRP A CA 1
ATOM 711 C C . TRP A 1 89 ? 16.588 10.999 -8.140 1.00 92.25 89 TRP A C 1
ATOM 713 O O . TRP A 1 89 ? 15.957 10.915 -7.087 1.00 92.25 89 TRP A O 1
ATOM 723 N N . VAL A 1 90 ? 16.039 11.461 -9.269 1.00 94.81 90 VAL A N 1
ATOM 724 C CA . VAL A 1 90 ? 14.641 11.918 -9.346 1.00 94.81 90 VAL A CA 1
ATOM 725 C C . VAL A 1 90 ? 13.670 10.774 -9.044 1.00 94.81 90 VAL A C 1
ATOM 727 O O . VAL A 1 90 ? 12.734 10.968 -8.269 1.00 94.81 90 VAL A O 1
ATOM 730 N N . ILE A 1 91 ? 13.899 9.576 -9.595 1.00 93.50 91 ILE A N 1
ATOM 731 C CA . ILE A 1 91 ? 13.042 8.404 -9.348 1.00 93.50 91 ILE A CA 1
ATOM 732 C C . ILE A 1 91 ? 13.073 8.007 -7.868 1.00 93.50 91 ILE A C 1
ATOM 734 O O . ILE A 1 91 ? 12.017 7.827 -7.261 1.00 93.50 91 ILE A O 1
ATOM 738 N N . ILE A 1 92 ? 14.263 7.903 -7.268 1.00 94.25 92 ILE A N 1
ATOM 739 C CA . ILE A 1 92 ? 14.411 7.541 -5.851 1.00 94.25 92 ILE A CA 1
ATOM 740 C C . ILE A 1 92 ? 13.722 8.582 -4.961 1.00 94.25 92 ILE A C 1
ATOM 742 O O . ILE A 1 92 ? 12.957 8.212 -4.069 1.00 94.25 92 ILE A O 1
ATOM 746 N N . ALA A 1 93 ? 13.944 9.873 -5.221 1.00 95.75 93 ALA A N 1
ATOM 747 C CA . ALA A 1 93 ? 13.327 10.956 -4.461 1.00 95.75 93 ALA A CA 1
ATOM 748 C C . ALA A 1 93 ? 11.795 10.938 -4.571 1.00 95.75 93 ALA A C 1
ATOM 750 O O . ALA A 1 93 ? 11.102 11.073 -3.562 1.00 95.75 93 ALA A O 1
ATOM 751 N N . PHE A 1 94 ? 11.260 10.716 -5.774 1.00 96.00 94 PHE A N 1
ATOM 752 C CA . PHE A 1 94 ? 9.821 10.614 -6.005 1.00 96.00 94 PHE A CA 1
ATOM 753 C C . PHE A 1 94 ? 9.191 9.435 -5.251 1.00 96.00 94 PHE A C 1
ATOM 755 O O . PHE A 1 94 ? 8.157 9.601 -4.595 1.00 96.00 94 PHE A O 1
ATOM 762 N N . LEU A 1 95 ? 9.812 8.252 -5.300 1.00 96.12 95 LEU A N 1
ATOM 763 C CA . LEU A 1 95 ? 9.325 7.074 -4.576 1.00 96.12 95 LEU A CA 1
ATOM 764 C C . LEU A 1 95 ? 9.399 7.285 -3.059 1.00 96.12 95 LEU A C 1
ATOM 766 O O . LEU A 1 95 ? 8.422 7.026 -2.360 1.00 96.12 95 LEU A O 1
ATOM 770 N N . ALA A 1 96 ? 10.507 7.829 -2.550 1.00 96.88 96 ALA A N 1
ATOM 771 C CA . ALA A 1 96 ? 10.658 8.142 -1.130 1.00 96.88 96 ALA A CA 1
ATOM 772 C C . ALA A 1 96 ? 9.590 9.137 -0.644 1.00 96.88 96 ALA A C 1
ATOM 774 O O . ALA A 1 96 ? 8.944 8.908 0.381 1.00 96.88 96 ALA A O 1
ATOM 775 N N . PHE A 1 97 ? 9.363 10.214 -1.404 1.00 97.31 97 PHE A N 1
ATOM 776 C CA . PHE A 1 97 ? 8.318 11.193 -1.113 1.00 97.31 97 PHE A CA 1
ATOM 777 C C . PHE A 1 97 ? 6.927 10.552 -1.112 1.00 97.31 97 PHE A C 1
ATOM 779 O O . PHE A 1 97 ? 6.138 10.808 -0.205 1.00 97.31 97 PHE A O 1
ATOM 786 N N . SER A 1 98 ? 6.642 9.685 -2.083 1.00 95.75 98 SER A N 1
ATOM 787 C CA . SER A 1 98 ? 5.347 9.011 -2.199 1.00 95.75 98 SER A CA 1
ATOM 788 C C . SER A 1 98 ? 5.073 8.084 -1.013 1.00 95.75 98 SER A C 1
ATOM 790 O O . SER A 1 98 ? 3.986 8.131 -0.444 1.00 95.75 98 SER A O 1
ATOM 792 N N . ILE A 1 99 ? 6.067 7.303 -0.572 1.00 95.38 99 ILE A N 1
ATOM 793 C CA . ILE A 1 99 ? 5.949 6.467 0.634 1.00 95.38 99 ILE A CA 1
ATOM 794 C C . ILE A 1 99 ? 5.724 7.341 1.872 1.00 95.38 99 ILE A C 1
ATOM 796 O O . ILE A 1 99 ? 4.864 7.039 2.699 1.00 95.38 99 ILE A O 1
ATOM 800 N N . HIS A 1 100 ? 6.475 8.437 2.011 1.00 96.12 100 HIS A N 1
ATOM 801 C CA . HIS A 1 100 ? 6.320 9.353 3.140 1.00 96.12 100 HIS A CA 1
ATOM 802 C C . HIS A 1 100 ? 4.924 9.990 3.174 1.00 96.12 100 HIS A C 1
ATOM 804 O O . HIS A 1 100 ? 4.290 10.081 4.230 1.00 96.12 100 HIS A O 1
ATOM 810 N N . PHE A 1 101 ? 4.431 10.413 2.013 1.00 95.44 101 PHE A N 1
ATOM 811 C CA . PHE A 1 101 ? 3.098 10.972 1.860 1.00 95.44 101 PHE A CA 1
ATOM 812 C C . PHE A 1 101 ? 2.020 9.949 2.239 1.00 95.44 101 PHE A C 1
ATOM 814 O O . PHE A 1 101 ? 1.143 10.263 3.046 1.00 95.44 101 PHE A O 1
ATOM 821 N N . GLU A 1 102 ? 2.144 8.706 1.768 1.00 94.00 102 GLU A N 1
ATOM 822 C CA . GLU A 1 102 ? 1.234 7.614 2.127 1.00 94.00 102 GLU A CA 1
ATOM 823 C C . GLU A 1 102 ? 1.255 7.328 3.636 1.00 94.00 102 GLU A C 1
ATOM 825 O O . GLU A 1 102 ? 0.213 7.205 4.286 1.00 94.00 102 GLU A O 1
ATOM 830 N N . TRP A 1 103 ? 2.447 7.306 4.238 1.00 93.62 103 TRP A N 1
ATOM 831 C CA . TRP A 1 103 ? 2.613 7.111 5.676 1.00 93.62 103 TRP A CA 1
ATOM 832 C C . TRP A 1 103 ? 1.872 8.177 6.488 1.00 93.62 103 TRP A C 1
ATOM 834 O O . TRP A 1 103 ? 1.260 7.876 7.521 1.00 93.62 103 TRP A O 1
ATOM 844 N N . LYS A 1 104 ? 1.890 9.430 6.022 1.00 93.19 104 LYS A N 1
ATOM 845 C CA . LYS A 1 104 ? 1.139 10.531 6.637 1.00 93.19 104 LYS A CA 1
ATOM 846 C C . LYS A 1 104 ? -0.374 10.350 6.466 1.00 93.19 104 LYS A C 1
ATOM 848 O O . LYS A 1 104 ? -1.123 10.651 7.394 1.00 93.19 104 LYS A O 1
ATOM 853 N N . GLN A 1 105 ? -0.820 9.816 5.330 1.00 92.12 105 GLN A N 1
ATOM 854 C CA . GLN A 1 105 ? -2.237 9.609 5.009 1.00 92.12 105 GLN A CA 1
ATOM 855 C C . GLN A 1 105 ? -2.851 8.318 5.567 1.00 92.12 105 GLN A C 1
ATOM 857 O O . GLN A 1 105 ? -4.070 8.162 5.512 1.00 92.12 105 GLN A O 1
ATOM 862 N N . ARG A 1 106 ? -2.067 7.430 6.189 1.00 89.81 106 ARG A N 1
ATOM 863 C CA . ARG A 1 106 ? -2.541 6.134 6.721 1.00 89.81 106 ARG A CA 1
ATOM 864 C C . ARG A 1 106 ? -3.842 6.203 7.536 1.00 89.81 106 ARG A C 1
ATOM 866 O O . ARG A 1 106 ? -4.727 5.375 7.349 1.00 89.81 106 ARG A O 1
ATOM 873 N N . LYS A 1 107 ? -3.991 7.214 8.405 1.00 87.00 107 LYS A N 1
ATOM 874 C CA . LYS A 1 107 ? -5.192 7.392 9.244 1.00 87.00 107 LYS A CA 1
ATOM 875 C C . LYS A 1 107 ? -6.423 7.746 8.408 1.00 87.00 107 LYS A C 1
ATOM 877 O O . LYS A 1 107 ? -7.515 7.265 8.683 1.00 87.00 107 LYS A O 1
ATOM 882 N N . PHE A 1 108 ? -6.237 8.567 7.377 1.00 89.69 108 PHE A N 1
ATOM 883 C CA . PHE A 1 108 ? -7.301 8.935 6.449 1.00 89.69 108 PHE A CA 1
ATOM 884 C C . PHE A 1 108 ? -7.740 7.734 5.604 1.00 89.69 108 PHE A C 1
ATOM 886 O O . PHE A 1 108 ? -8.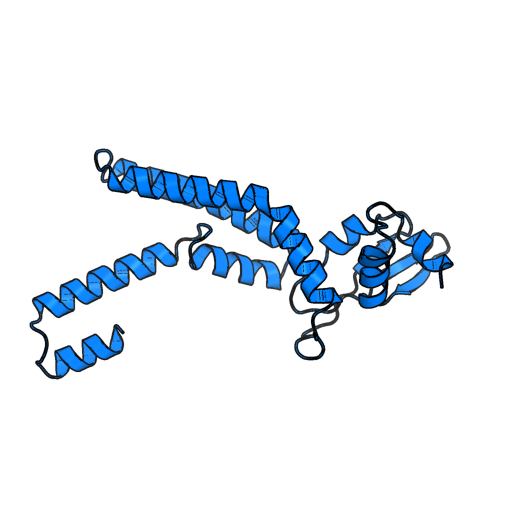933 7.529 5.407 1.00 89.69 108 PHE A O 1
ATOM 893 N N . ILE A 1 109 ? -6.793 6.903 5.164 1.00 89.12 109 ILE A N 1
ATOM 894 C CA . ILE A 1 109 ? -7.081 5.676 4.408 1.00 89.12 109 ILE A CA 1
ATOM 895 C C . ILE A 1 109 ? -7.878 4.687 5.263 1.00 89.12 109 ILE A C 1
ATOM 897 O O . ILE A 1 109 ? -8.869 4.134 4.792 1.00 89.12 109 ILE A O 1
ATOM 901 N N . PHE A 1 110 ? -7.497 4.514 6.532 1.00 89.00 110 PHE A N 1
ATOM 902 C CA . PHE A 1 110 ? -8.259 3.696 7.475 1.00 89.00 110 PHE A CA 1
ATOM 903 C C . PHE A 1 110 ? -9.673 4.247 7.709 1.00 89.00 110 PHE A C 1
ATOM 905 O O . PHE A 1 110 ? -10.646 3.504 7.617 1.00 89.00 110 PHE A O 1
ATOM 912 N N . MET A 1 111 ? -9.816 5.562 7.901 1.00 88.19 111 MET A N 1
ATOM 913 C CA . MET A 1 111 ? -11.132 6.196 8.028 1.00 88.19 111 MET A CA 1
ATOM 914 C C . MET A 1 111 ? -11.990 5.994 6.772 1.00 88.19 111 MET A C 1
ATOM 916 O O . MET A 1 111 ? -13.170 5.669 6.869 1.00 88.19 111 MET A O 1
ATOM 920 N N . ARG A 1 112 ? -11.401 6.131 5.578 1.00 88.56 112 ARG A N 1
ATOM 921 C CA . ARG A 1 112 ? -12.085 5.867 4.306 1.00 88.56 112 ARG A CA 1
ATOM 922 C C . ARG A 1 112 ? -12.569 4.421 4.215 1.00 88.56 112 ARG A C 1
ATOM 924 O O . ARG A 1 112 ? -13.696 4.207 3.783 1.00 88.56 112 ARG A O 1
ATOM 931 N N . PHE A 1 113 ? -11.757 3.461 4.656 1.00 88.62 113 PHE A N 1
ATOM 932 C CA . PHE A 1 113 ? -12.150 2.053 4.730 1.00 88.62 113 PHE A CA 1
ATOM 933 C C . PHE A 1 113 ? -13.359 1.840 5.655 1.00 88.62 113 PHE A C 1
ATOM 935 O O . PHE A 1 113 ? -14.309 1.167 5.259 1.00 88.62 113 PHE A O 1
ATOM 942 N N . LEU A 1 114 ? -13.370 2.453 6.844 1.00 87.81 114 LEU A N 1
ATOM 943 C CA . LEU A 1 114 ? -14.509 2.369 7.768 1.00 87.81 114 LEU A CA 1
ATOM 944 C C . LEU A 1 114 ? -15.773 3.029 7.193 1.00 87.81 114 LEU A C 1
ATOM 946 O O . LEU A 1 114 ? -16.859 2.462 7.283 1.00 87.81 114 LEU A O 1
ATOM 950 N N . MET A 1 115 ? -15.642 4.198 6.557 1.00 85.44 115 MET A N 1
ATOM 951 C CA . MET A 1 115 ? -16.774 4.904 5.942 1.00 85.44 115 MET A CA 1
ATOM 952 C C . MET A 1 115 ? -17.378 4.120 4.776 1.00 85.44 115 MET A C 1
ATOM 954 O O . MET A 1 115 ? -18.596 4.022 4.667 1.00 85.44 115 MET A O 1
ATOM 958 N N . GLU A 1 116 ? -16.539 3.542 3.913 1.00 84.88 116 GLU A N 1
ATOM 959 C CA . GLU A 1 116 ? -16.990 2.691 2.806 1.00 84.88 116 GLU A CA 1
ATOM 960 C C . GLU A 1 116 ? -17.738 1.456 3.315 1.00 84.88 116 GLU A C 1
ATOM 962 O O . GLU A 1 116 ? -18.638 0.954 2.649 1.00 84.88 116 GLU A O 1
ATOM 967 N N . ARG A 1 117 ? -17.397 0.980 4.510 1.00 82.00 117 ARG A N 1
ATOM 968 C CA . ARG A 1 117 ? -18.052 -0.157 5.148 1.00 82.00 117 ARG A CA 1
ATOM 969 C C . ARG A 1 117 ? -19.383 0.207 5.803 1.00 82.00 117 ARG A C 1
ATOM 971 O O . ARG A 1 117 ? -20.323 -0.568 5.712 1.00 82.00 117 ARG A O 1
ATOM 978 N N . HIS A 1 118 ? -19.474 1.391 6.406 1.00 82.12 118 HIS A N 1
ATOM 979 C CA . HIS A 1 118 ? -20.698 1.871 7.048 1.00 82.12 118 HIS A CA 1
ATOM 980 C C . HIS A 1 118 ? -21.749 2.374 6.044 1.00 82.12 118 HIS A C 1
ATOM 982 O O . HIS A 1 118 ? -22.919 2.018 6.140 1.00 82.12 118 HIS A O 1
ATOM 988 N N . TYR A 1 119 ? -21.337 3.187 5.066 1.00 79.75 119 TYR A N 1
ATOM 989 C CA . TYR A 1 119 ? -22.243 3.800 4.083 1.00 79.75 119 TYR A CA 1
ATOM 990 C C . TYR A 1 119 ? -22.316 3.037 2.757 1.00 79.75 119 TYR A C 1
ATOM 992 O O . TYR A 1 119 ? -23.213 3.279 1.944 1.00 79.75 119 TYR A O 1
ATOM 1000 N N . GLY A 1 120 ? -21.354 2.155 2.485 1.00 71.31 120 GLY A N 1
ATOM 1001 C CA . GLY A 1 120 ? -21.350 1.373 1.257 1.00 71.31 120 GLY A CA 1
ATOM 1002 C C . GLY A 1 120 ? -22.451 0.322 1.275 1.00 71.31 120 GLY A C 1
ATOM 1003 O O . GLY A 1 120 ? -22.700 -0.338 2.279 1.00 71.31 120 GLY A O 1
ATOM 1004 N N . LYS A 1 121 ? -23.092 0.120 0.124 1.00 60.81 121 LYS A N 1
ATOM 1005 C CA . LYS A 1 121 ? -24.080 -0.944 -0.096 1.00 60.81 121 LYS A CA 1
ATOM 1006 C C . LYS A 1 121 ? -23.380 -2.315 -0.158 1.00 60.81 121 LYS A C 1
ATOM 1008 O O . LYS A 1 121 ? -23.341 -2.947 -1.206 1.00 60.81 121 LYS A O 1
ATOM 1013 N N . GLN A 1 122 ? -22.767 -2.773 0.935 1.00 58.75 122 GLN A N 1
ATOM 1014 C CA . GLN A 1 122 ? -21.980 -4.016 0.998 1.00 58.75 122 GLN A CA 1
ATOM 1015 C C . GLN A 1 122 ? -22.841 -5.275 1.211 1.00 58.75 122 GLN A C 1
ATOM 1017 O O . GLN A 1 122 ? -22.460 -6.188 1.941 1.00 58.75 122 GLN A O 1
ATOM 1022 N N . ALA A 1 123 ? -23.990 -5.365 0.539 1.00 51.25 123 ALA A N 1
ATOM 1023 C CA . ALA A 1 123 ? -24.798 -6.583 0.556 1.00 51.25 123 ALA A CA 1
ATOM 1024 C C . ALA A 1 123 ? -24.167 -7.733 -0.264 1.00 51.25 123 ALA A C 1
ATOM 1026 O O . ALA A 1 123 ? -24.512 -8.889 -0.050 1.00 51.25 123 ALA A O 1
ATOM 1027 N N . GLU A 1 124 ? -23.228 -7.451 -1.178 1.00 51.31 124 GLU A N 1
ATOM 1028 C CA . GLU A 1 124 ? -22.915 -8.395 -2.268 1.00 51.31 124 GLU A CA 1
ATOM 1029 C C . GLU A 1 124 ? -21.545 -9.100 -2.196 1.00 51.31 124 GLU A C 1
ATOM 1031 O O . GLU A 1 124 ? -21.288 -10.000 -2.989 1.00 51.31 124 GLU A O 1
ATOM 1036 N N . PHE A 1 125 ? -20.660 -8.772 -1.244 1.00 54.12 125 PHE A N 1
ATOM 1037 C CA . PHE A 1 125 ? -19.296 -9.344 -1.201 1.00 54.12 125 PHE A CA 1
ATOM 1038 C C . PHE A 1 125 ? -18.861 -9.883 0.172 1.00 54.12 125 PHE A C 1
ATOM 1040 O O . PHE A 1 125 ? -17.669 -9.902 0.495 1.00 54.12 125 PHE A O 1
ATOM 1047 N N . ILE A 1 126 ? -19.801 -10.361 0.992 1.00 61.38 126 ILE A N 1
ATOM 1048 C CA . ILE A 1 126 ? -19.457 -11.076 2.228 1.00 61.38 126 ILE A CA 1
ATOM 1049 C C . ILE A 1 126 ? -19.017 -12.492 1.849 1.00 61.38 126 ILE A C 1
ATOM 1051 O O . ILE A 1 126 ? -19.846 -13.356 1.580 1.00 61.38 126 ILE A O 1
ATOM 1055 N N . ARG A 1 127 ? -17.703 -12.744 1.822 1.00 61.88 127 ARG A N 1
ATOM 1056 C CA . ARG A 1 127 ? -17.190 -14.092 1.538 1.00 61.88 127 ARG A CA 1
ATOM 1057 C C . ARG A 1 127 ? -17.283 -15.015 2.751 1.00 61.88 127 ARG A C 1
ATOM 1059 O O . ARG A 1 127 ? -17.488 -16.209 2.570 1.00 61.88 127 ARG A O 1
ATOM 1066 N N . GLN A 1 128 ? -17.075 -14.489 3.963 1.00 74.94 128 GLN A N 1
ATOM 1067 C CA . GLN A 1 128 ? -16.970 -15.270 5.206 1.00 74.94 128 GLN A CA 1
ATOM 1068 C C . GLN A 1 128 ? -17.354 -14.430 6.438 1.00 74.94 128 GLN A C 1
ATOM 1070 O O . GLN A 1 128 ? -17.155 -13.211 6.442 1.00 74.94 128 GLN A O 1
ATOM 1075 N N . LEU A 1 129 ? -17.859 -15.086 7.489 1.00 79.50 129 LEU A N 1
ATOM 1076 C CA . LEU A 1 129 ? -18.046 -14.504 8.822 1.00 79.50 129 LEU A CA 1
ATOM 1077 C C . LEU A 1 129 ? -16.817 -14.813 9.683 1.00 79.50 129 LEU A C 1
ATOM 1079 O O . LEU A 1 129 ? -16.448 -15.978 9.824 1.00 79.50 129 LEU A O 1
ATOM 1083 N N . LYS A 1 130 ? -16.184 -13.784 10.251 1.00 82.19 130 LYS A N 1
ATOM 1084 C CA . LYS A 1 130 ? -15.035 -13.929 11.155 1.00 82.19 130 LYS A CA 1
ATOM 1085 C C . LYS A 1 130 ? -15.344 -13.250 12.489 1.00 82.19 130 LYS A C 1
ATOM 1087 O O . LYS A 1 130 ? -15.235 -12.028 12.562 1.00 82.19 130 LYS A O 1
ATOM 1092 N N . PRO A 1 131 ? -15.763 -14.003 13.522 1.00 83.81 131 PRO A N 1
ATOM 1093 C CA . PRO A 1 131 ? -16.094 -13.409 14.807 1.00 83.81 131 PRO A CA 1
ATOM 1094 C C . PRO A 1 131 ? -14.858 -12.779 15.451 1.00 83.81 131 PRO A C 1
ATOM 1096 O O . PRO A 1 131 ? -13.776 -13.371 15.441 1.00 83.81 131 PRO A O 1
ATOM 1099 N N . ILE A 1 132 ? -15.027 -11.587 16.020 1.00 85.81 132 ILE A N 1
ATOM 1100 C CA . ILE A 1 132 ? -13.994 -10.923 16.817 1.00 85.81 132 ILE A CA 1
ATOM 1101 C C . ILE A 1 132 ? -14.405 -11.044 18.281 1.00 85.81 132 ILE A C 1
ATOM 1103 O O . ILE A 1 132 ? -15.407 -10.469 18.697 1.00 85.81 132 ILE A O 1
ATOM 1107 N N . ASN A 1 133 ? -13.623 -11.796 19.054 1.00 85.12 133 ASN A N 1
ATOM 1108 C CA . ASN A 1 133 ? -13.829 -11.935 20.493 1.00 85.12 133 ASN A CA 1
ATOM 1109 C C . ASN A 1 133 ? -13.169 -10.762 21.216 1.00 85.12 133 ASN A C 1
ATOM 1111 O O . ASN A 1 133 ? -11.978 -10.508 21.009 1.00 85.12 133 ASN A O 1
ATOM 1115 N N . VAL A 1 134 ? -13.935 -10.065 22.050 1.00 85.00 134 VAL A N 1
ATOM 1116 C CA . VAL A 1 134 ? -13.501 -8.847 22.744 1.00 85.00 134 VAL A CA 1
ATOM 1117 C C . VAL A 1 134 ? -13.946 -8.875 24.201 1.00 85.00 134 VAL A C 1
ATOM 1119 O O . VAL A 1 134 ? -14.967 -9.472 24.548 1.00 85.00 134 VAL A O 1
ATOM 1122 N N . VAL A 1 135 ? -13.165 -8.243 25.072 1.00 82.62 135 VAL A N 1
ATOM 1123 C CA . VAL A 1 135 ? -13.534 -8.028 26.480 1.00 82.62 135 VAL A CA 1
ATOM 1124 C C . VAL A 1 135 ? -14.250 -6.682 26.607 1.00 82.62 135 VAL A C 1
ATOM 1126 O O . VAL A 1 135 ? -13.920 -5.746 25.886 1.00 82.62 135 VAL A O 1
ATOM 1129 N N . GLU A 1 136 ? -15.185 -6.544 27.551 1.00 78.31 136 GLU A N 1
ATOM 1130 C CA . GLU A 1 136 ? -15.958 -5.302 27.771 1.00 78.31 136 GLU A CA 1
ATOM 1131 C C . GLU A 1 136 ? -15.101 -4.037 27.936 1.00 78.31 136 GLU A C 1
ATOM 1133 O O . GLU A 1 136 ? -15.539 -2.946 27.585 1.00 78.31 136 GLU A O 1
ATOM 1138 N N . ASN A 1 137 ? -13.878 -4.175 28.454 1.00 79.69 137 ASN A N 1
ATOM 1139 C CA . ASN A 1 137 ? -12.951 -3.062 28.661 1.00 79.69 137 ASN A CA 1
ATOM 1140 C C . ASN A 1 137 ? -12.145 -2.664 27.412 1.00 79.69 137 ASN A C 1
ATOM 1142 O O . ASN A 1 137 ? -11.385 -1.701 27.494 1.00 79.69 137 ASN A O 1
ATOM 1146 N N . GLU A 1 138 ? -12.252 -3.390 26.294 1.00 82.12 138 GLU A N 1
ATOM 1147 C CA . GLU A 1 138 ? -11.596 -2.984 25.049 1.00 82.12 138 GLU A CA 1
ATOM 1148 C C . GLU A 1 138 ? -12.256 -1.724 24.476 1.00 82.12 138 GLU A C 1
ATOM 1150 O O . GLU A 1 138 ? -13.480 -1.578 24.483 1.00 82.12 138 GLU A O 1
ATOM 1155 N N . GLU A 1 139 ? -11.428 -0.808 23.975 1.00 84.00 139 GLU A N 1
ATOM 1156 C CA . GLU A 1 139 ? -11.899 0.390 23.286 1.00 84.00 139 GLU A CA 1
ATOM 1157 C C . GLU A 1 139 ? -12.444 0.036 21.901 1.00 84.00 139 GLU A C 1
ATOM 1159 O O . GLU A 1 139 ? -11.872 -0.791 21.180 1.00 84.00 139 GLU A O 1
ATOM 1164 N N . VAL A 1 140 ? -13.510 0.728 21.493 1.00 83.69 140 VAL A N 1
ATOM 1165 C CA . VAL A 1 140 ? -14.117 0.575 20.160 1.00 83.69 140 VAL A CA 1
ATOM 1166 C C . VAL A 1 140 ? -13.070 0.744 19.056 1.00 83.69 140 VAL A C 1
ATOM 1168 O O . VAL A 1 140 ? -13.029 -0.056 18.121 1.00 83.69 140 VAL A O 1
ATOM 1171 N N . GLY A 1 141 ? -12.173 1.728 19.194 1.00 81.38 141 GLY A N 1
ATOM 1172 C CA . GLY A 1 141 ? -11.077 1.960 18.254 1.00 81.38 141 GLY A CA 1
ATOM 1173 C C . GLY A 1 141 ? -10.241 0.704 17.992 1.00 81.38 141 GLY A C 1
ATOM 1174 O O . GLY A 1 141 ? -10.122 0.293 16.841 1.00 81.38 141 GLY A O 1
ATOM 1175 N N . HIS A 1 142 ? -9.741 0.042 19.040 1.00 84.06 142 HIS A N 1
ATOM 1176 C CA . HIS A 1 142 ? -8.915 -1.169 18.914 1.00 84.06 142 HIS A CA 1
ATOM 1177 C C . HIS A 1 142 ? -9.646 -2.334 18.239 1.00 84.06 142 HIS A C 1
ATOM 1179 O O . HIS A 1 142 ? -9.026 -3.158 17.565 1.00 84.06 142 HIS A O 1
ATOM 1185 N N . VAL A 1 143 ? -10.964 -2.417 18.399 1.00 86.12 143 VAL A N 1
ATOM 1186 C CA . VAL A 1 143 ? -11.761 -3.470 17.762 1.00 86.12 143 VAL A CA 1
ATOM 1187 C C . VAL A 1 143 ? -12.003 -3.177 16.292 1.00 86.12 143 VAL A C 1
ATOM 1189 O O . VAL A 1 143 ? -11.910 -4.093 15.475 1.00 86.12 143 VAL A O 1
ATOM 1192 N N . LEU A 1 144 ? -12.180 -1.909 15.924 1.00 86.94 144 LEU A N 1
ATOM 1193 C CA . LEU A 1 144 ? -12.218 -1.494 14.523 1.00 86.94 144 LEU A CA 1
ATOM 1194 C C . LEU A 1 144 ? -10.878 -1.730 13.811 1.00 86.94 144 LEU A C 1
ATOM 1196 O O . LEU A 1 144 ? -10.872 -2.080 12.634 1.00 86.94 144 LEU A O 1
ATOM 1200 N N . GLU A 1 145 ? -9.736 -1.606 14.496 1.00 86.94 145 GLU A N 1
ATOM 1201 C CA . GLU A 1 145 ? -8.422 -1.906 13.896 1.00 86.94 145 GLU A CA 1
ATOM 1202 C C . GLU A 1 145 ? -8.271 -3.384 13.499 1.00 86.94 145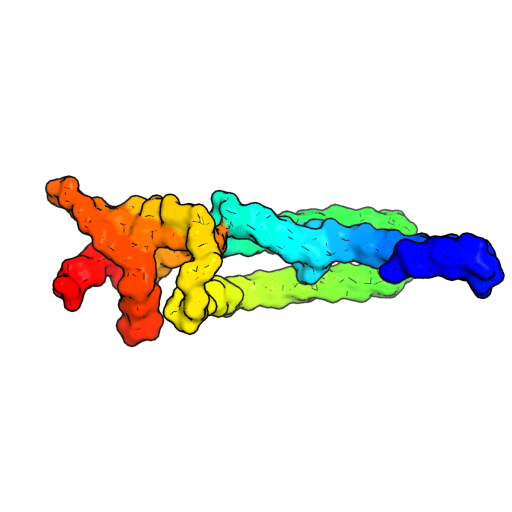 GLU A C 1
ATOM 1204 O O . GLU A 1 145 ? -7.522 -3.703 12.571 1.00 86.94 145 GLU A O 1
ATOM 1209 N N . LYS A 1 146 ? -9.017 -4.289 14.151 1.00 88.00 146 LYS A N 1
ATOM 1210 C CA . LYS A 1 146 ? -9.058 -5.726 13.827 1.00 88.00 146 LYS A CA 1
ATOM 1211 C C . LYS A 1 146 ? -9.881 -6.024 12.567 1.00 88.00 146 LYS A C 1
ATOM 1213 O O . LYS A 1 146 ? -9.868 -7.161 12.095 1.00 88.00 146 LYS A O 1
ATOM 1218 N N . PHE A 1 147 ? -10.575 -5.034 11.997 1.00 88.06 147 PHE A N 1
ATOM 1219 C CA . PHE A 1 147 ? -11.435 -5.248 10.838 1.00 88.06 147 PHE A CA 1
ATOM 1220 C C . PHE A 1 147 ? -10.626 -5.617 9.597 1.00 88.06 147 PHE A C 1
ATOM 1222 O O . PHE A 1 147 ? -9.595 -5.027 9.257 1.00 88.06 147 PHE A O 1
ATOM 1229 N N . GLN A 1 148 ? -11.156 -6.598 8.877 1.00 87.25 148 GLN A N 1
ATOM 1230 C CA . GLN A 1 148 ? -10.552 -7.144 7.678 1.00 87.25 148 GLN A CA 1
ATOM 1231 C C . GLN A 1 148 ? -11.420 -6.911 6.429 1.00 87.25 148 GLN A C 1
ATOM 1233 O O . GLN A 1 148 ? -12.651 -6.827 6.477 1.00 87.25 148 GLN A O 1
ATOM 1238 N N . ARG A 1 149 ? -10.775 -6.805 5.263 1.00 82.12 149 ARG A N 1
ATOM 1239 C CA . ARG A 1 149 ? -11.467 -6.661 3.979 1.00 82.12 149 ARG A CA 1
ATOM 1240 C C . ARG A 1 149 ? -12.115 -7.988 3.546 1.00 82.12 149 ARG A C 1
ATOM 1242 O O . ARG A 1 149 ? -11.513 -9.048 3.672 1.00 82.12 149 ARG A O 1
ATOM 1249 N N . GLY A 1 150 ? -13.329 -7.929 2.989 1.00 77.75 150 GLY A N 1
ATOM 1250 C CA . GLY A 1 150 ? -13.983 -9.073 2.326 1.00 77.75 150 GLY A CA 1
ATOM 1251 C C . GLY A 1 150 ? -14.650 -10.114 3.240 1.00 77.75 150 GLY A C 1
ATOM 1252 O O . GLY A 1 150 ? -15.075 -11.163 2.761 1.00 77.75 150 GLY A O 1
ATOM 1253 N N . CYS A 1 151 ? -14.758 -9.845 4.538 1.00 80.12 151 CYS A N 1
ATOM 1254 C CA . CYS A 1 151 ? -15.479 -10.671 5.513 1.00 80.12 151 CYS A CA 1
ATOM 1255 C C . CYS A 1 151 ? -16.306 -9.777 6.436 1.00 80.12 151 CYS A C 1
ATOM 1257 O O . CYS A 1 151 ? -15.970 -8.601 6.556 1.00 80.12 151 CYS A O 1
ATOM 1259 N N . LYS A 1 152 ? -17.367 -10.312 7.054 1.00 82.00 152 LYS A N 1
ATOM 1260 C CA . LYS A 1 152 ? -18.204 -9.617 8.051 1.00 82.00 152 LYS A CA 1
ATOM 1261 C C . LYS A 1 152 ? -17.836 -10.098 9.461 1.00 82.00 152 LYS A C 1
ATOM 1263 O O . LYS A 1 152 ? -17.585 -11.290 9.651 1.00 82.00 152 LYS A O 1
ATOM 1268 N N . HIS A 1 153 ? -17.773 -9.182 10.420 1.00 83.94 153 HIS A N 1
ATOM 1269 C CA . HIS A 1 153 ? -17.245 -9.412 11.762 1.00 83.94 153 HIS A CA 1
ATOM 1270 C C . HIS A 1 153 ? -18.347 -9.274 12.815 1.00 83.94 153 HIS A C 1
ATOM 1272 O O . HIS A 1 153 ? -18.577 -8.170 13.305 1.00 83.94 153 HIS A O 1
ATOM 1278 N N . PRO A 1 154 ? -19.035 -10.366 13.191 1.00 83.19 154 PRO A N 1
ATOM 1279 C CA . PRO A 1 154 ? -19.848 -10.344 14.400 1.00 83.19 154 PRO A CA 1
ATOM 1280 C C . PRO A 1 154 ? -18.928 -10.154 15.613 1.00 83.19 154 PRO A C 1
ATOM 1282 O O . PRO A 1 154 ? -17.906 -10.837 15.740 1.00 83.19 154 PRO A O 1
ATOM 1285 N N . ILE A 1 155 ? -19.261 -9.210 16.488 1.00 87.12 155 ILE A N 1
ATOM 1286 C CA . ILE A 1 155 ? -18.436 -8.873 17.650 1.00 87.12 155 ILE A CA 1
ATOM 1287 C C . ILE A 1 155 ? -18.994 -9.636 18.845 1.00 87.12 155 ILE A C 1
ATOM 1289 O O . ILE A 1 155 ? -20.125 -9.396 19.256 1.00 87.12 155 ILE A O 1
ATOM 1293 N N . VAL A 1 156 ? -18.214 -10.574 19.382 1.00 84.50 156 VAL A N 1
ATOM 1294 C CA . VAL A 1 156 ? -18.604 -11.396 20.534 1.00 84.50 156 VAL A CA 1
ATOM 1295 C C . VAL A 1 156 ? -17.948 -10.813 21.777 1.00 84.50 156 VAL A C 1
ATOM 1297 O O . VAL A 1 156 ? -16.730 -10.894 21.950 1.00 84.50 156 VAL A O 1
ATOM 1300 N N . ILE A 1 157 ? -18.758 -10.210 22.637 1.00 83.25 157 ILE A N 1
ATOM 1301 C CA . ILE A 1 157 ? -18.318 -9.552 23.860 1.00 83.25 157 ILE A CA 1
ATOM 1302 C C . ILE A 1 157 ? -18.435 -10.542 25.011 1.00 83.25 157 ILE A C 1
ATOM 1304 O O . ILE A 1 157 ? -19.497 -11.113 25.253 1.00 83.25 157 ILE A O 1
ATOM 1308 N N . LYS A 1 158 ? -17.327 -10.750 25.723 1.00 81.25 158 LYS A N 1
ATOM 1309 C CA . LYS A 1 158 ? -17.283 -11.590 26.921 1.00 81.25 158 LYS A CA 1
ATOM 1310 C C . LYS A 1 158 ? -17.393 -10.721 28.166 1.00 81.25 158 LYS A C 1
ATOM 1312 O O . LYS A 1 158 ? -16.451 -10.001 28.505 1.00 81.25 158 LYS A O 1
ATOM 1317 N N . THR A 1 159 ? -18.525 -10.825 28.854 1.00 74.06 159 THR A N 1
ATOM 1318 C CA . THR A 1 159 ? -18.748 -10.193 30.157 1.00 74.06 159 THR A CA 1
ATOM 1319 C C . THR A 1 159 ? -17.962 -10.917 31.247 1.00 74.06 159 THR A C 1
ATOM 1321 O O . THR A 1 159 ? -17.797 -12.138 31.201 1.00 74.06 159 THR A O 1
ATOM 1324 N N . LEU A 1 160 ? -17.534 -10.187 32.283 1.00 66.25 160 LEU A N 1
ATOM 1325 C CA . LEU A 1 160 ? -16.841 -10.746 33.459 1.00 66.25 160 LEU A CA 1
ATOM 1326 C C . LEU A 1 160 ? -17.621 -11.889 34.145 1.00 66.25 160 LEU A C 1
ATOM 1328 O O . LEU A 1 160 ? -17.024 -12.770 34.757 1.00 66.25 160 LEU A O 1
ATOM 1332 N N . ASN A 1 161 ? -18.947 -11.915 33.981 1.00 67.00 161 ASN A N 1
ATOM 1333 C CA . ASN A 1 161 ? -19.854 -12.946 34.497 1.00 67.00 161 ASN A CA 1
ATOM 1334 C C . ASN A 1 161 ? -19.969 -14.193 33.593 1.00 67.00 161 ASN A C 1
ATOM 1336 O O . ASN A 1 161 ? -20.840 -15.030 33.821 1.00 67.00 161 ASN A O 1
ATOM 1340 N N . GLY A 1 162 ? -19.150 -14.307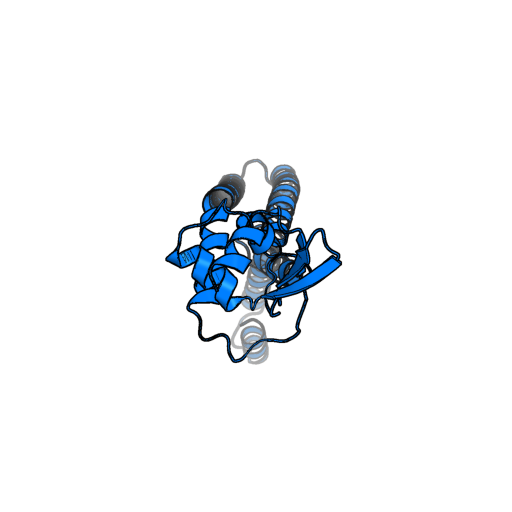 32.542 1.00 70.00 162 GLY A N 1
ATOM 1341 C CA . GLY A 1 162 ? -19.143 -15.449 31.621 1.00 70.00 162 GLY A CA 1
ATOM 1342 C C . GLY A 1 162 ? -20.292 -15.475 30.606 1.00 70.00 162 GLY A C 1
ATOM 1343 O O . GLY A 1 162 ? -20.453 -16.470 29.905 1.00 70.00 162 GLY A O 1
ATOM 1344 N N . LYS A 1 163 ? -21.093 -14.405 30.514 1.00 74.69 163 LYS A N 1
ATOM 1345 C CA . LYS A 1 163 ? -22.102 -14.241 29.457 1.00 74.69 163 LYS A CA 1
ATOM 1346 C C . LYS A 1 163 ? -21.444 -13.721 28.181 1.00 74.69 163 LYS A C 1
ATOM 1348 O O . LYS A 1 163 ? -20.597 -12.832 28.244 1.00 74.69 163 LYS A O 1
ATOM 1353 N N . GLU A 1 164 ? -21.854 -14.278 27.047 1.00 80.38 164 GLU A N 1
ATOM 1354 C CA . GLU A 1 164 ? -21.428 -13.836 25.720 1.00 80.38 164 GLU A CA 1
ATOM 1355 C C . GLU A 1 164 ? -22.587 -13.089 25.056 1.00 80.38 164 GLU A C 1
ATOM 1357 O O . GLU A 1 164 ? -23.677 -13.640 24.890 1.00 80.38 164 GLU A O 1
ATOM 1362 N N . THR A 1 165 ? -22.365 -11.826 24.707 1.00 80.69 165 THR A N 1
ATOM 1363 C CA . THR A 1 165 ? -23.301 -11.011 23.925 1.00 80.69 165 THR A CA 1
ATOM 1364 C C . THR A 1 165 ? -22.712 -10.772 22.542 1.00 80.69 165 THR A C 1
ATOM 1366 O O . THR A 1 165 ? -21.502 -10.611 22.389 1.00 80.69 165 THR A O 1
ATOM 1369 N N . VAL A 1 166 ? -23.551 -10.802 21.508 1.00 83.94 166 VAL A N 1
ATOM 1370 C CA . VAL A 1 166 ? -23.109 -10.624 20.120 1.00 83.94 166 VAL A CA 1
ATOM 1371 C C . VAL A 1 166 ? -23.714 -9.343 19.573 1.00 83.94 166 VAL A C 1
ATOM 1373 O O . VAL A 1 166 ? -24.934 -9.217 19.544 1.00 83.94 166 VAL A O 1
ATOM 1376 N N . ILE A 1 167 ? -22.859 -8.423 19.132 1.00 84.12 167 ILE A N 1
ATOM 1377 C CA . ILE A 1 167 ? -23.245 -7.173 18.469 1.00 84.12 167 ILE A CA 1
ATOM 1378 C C . ILE A 1 167 ? -22.949 -7.295 16.971 1.00 84.12 167 ILE A C 1
ATOM 1380 O O . ILE A 1 167 ? -21.916 -7.855 16.574 1.00 84.12 167 ILE A O 1
ATOM 1384 N N . ASP A 1 168 ? -23.850 -6.779 16.126 1.00 83.06 168 ASP A N 1
ATOM 1385 C CA . ASP A 1 168 ? -23.587 -6.710 14.688 1.00 83.06 168 ASP A CA 1
ATOM 1386 C C . ASP A 1 168 ? -22.590 -5.591 14.373 1.00 83.06 168 ASP A C 1
ATOM 1388 O O . ASP A 1 168 ? -22.585 -4.506 14.946 1.00 83.06 168 ASP A O 1
ATOM 1392 N N . GLU A 1 169 ? -21.761 -5.830 13.374 1.00 84.38 169 GLU A N 1
ATOM 1393 C CA . GLU A 1 169 ? -20.748 -4.891 12.916 1.00 84.38 169 GLU A CA 1
ATOM 1394 C C . GLU A 1 169 ? -21.317 -3.513 12.541 1.00 84.38 169 GLU A C 1
ATOM 1396 O O . GLU A 1 169 ? -20.698 -2.480 12.801 1.00 84.38 169 GLU A O 1
ATOM 1401 N N . ASN A 1 170 ? -22.507 -3.500 11.935 1.00 83.06 170 ASN A N 1
ATOM 1402 C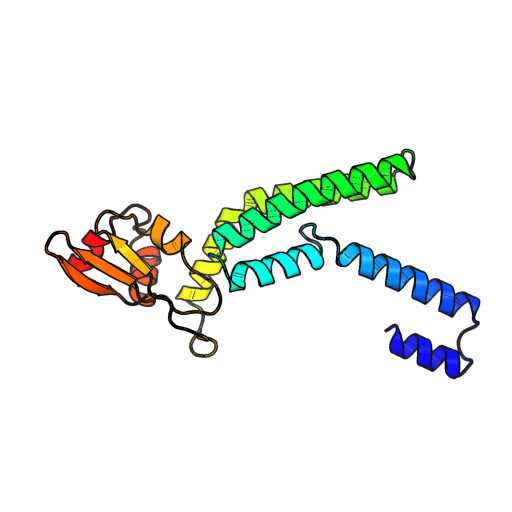 CA . ASN A 1 170 ? -23.189 -2.278 11.517 1.00 83.06 170 ASN A CA 1
ATOM 1403 C C . ASN A 1 170 ? -23.566 -1.396 12.709 1.00 83.06 170 ASN A C 1
ATOM 1405 O O . ASN A 1 170 ? -23.517 -0.174 12.601 1.00 83.06 170 ASN A O 1
ATOM 1409 N N . GLU A 1 171 ? -23.920 -2.018 13.831 1.00 81.56 171 GLU A N 1
ATOM 1410 C CA . GLU A 1 171 ? -24.283 -1.338 15.069 1.00 81.56 171 GLU A CA 1
ATOM 1411 C C . GLU A 1 171 ? -23.047 -0.692 15.703 1.00 81.56 171 GLU A C 1
ATOM 1413 O O . GLU A 1 171 ? -23.075 0.494 16.029 1.00 81.56 171 GLU A O 1
ATOM 1418 N N . LEU A 1 172 ? -21.914 -1.410 15.735 1.00 84.25 172 LEU A N 1
ATOM 1419 C CA . LEU A 1 172 ? -20.633 -0.848 16.182 1.00 84.25 172 LEU A CA 1
ATOM 1420 C C . LEU A 1 172 ? -20.189 0.332 15.304 1.00 84.25 172 LEU A C 1
ATOM 1422 O O . LEU A 1 172 ? -19.759 1.365 15.816 1.00 84.25 172 LEU A O 1
ATOM 1426 N N . LEU A 1 173 ? -20.295 0.194 13.978 1.00 84.44 173 LEU A N 1
ATOM 1427 C CA . LEU A 1 173 ? -19.955 1.269 13.042 1.00 84.44 173 LEU A CA 1
ATOM 1428 C C . LEU A 1 173 ? -20.887 2.475 13.206 1.00 84.44 173 LEU A C 1
ATOM 1430 O O . LEU A 1 173 ? -20.416 3.610 13.173 1.00 84.44 173 LEU A O 1
ATOM 1434 N N . HIS A 1 174 ? -22.186 2.246 13.414 1.00 83.12 174 HIS A N 1
ATOM 1435 C CA . HIS A 1 174 ? -23.144 3.316 13.671 1.00 83.12 174 HIS A CA 1
ATOM 1436 C C . HIS A 1 174 ? -22.816 4.065 14.968 1.00 83.12 174 HIS A C 1
ATOM 1438 O O . HIS A 1 174 ? -22.713 5.289 14.942 1.00 83.12 174 HIS A O 1
ATOM 1444 N N . ALA A 1 175 ? -22.563 3.357 16.072 1.00 80.00 175 ALA A N 1
ATOM 1445 C CA . ALA A 1 175 ? -22.151 3.983 17.328 1.00 80.00 175 ALA A CA 1
ATOM 1446 C C . ALA A 1 175 ? -20.851 4.793 17.166 1.00 80.00 175 ALA A C 1
ATOM 1448 O O . ALA A 1 175 ? -20.743 5.934 17.615 1.00 80.00 175 ALA A O 1
ATOM 1449 N N . PHE A 1 176 ? -19.875 4.258 16.432 1.00 82.25 176 PHE A N 1
ATOM 1450 C CA . PHE A 1 176 ? -18.620 4.952 16.158 1.00 82.25 176 PHE A CA 1
ATOM 1451 C C . PHE A 1 176 ? -18.805 6.262 15.369 1.00 82.25 176 PHE A C 1
ATOM 1453 O O . PHE A 1 176 ? -18.254 7.298 15.753 1.00 82.25 176 PHE A O 1
ATOM 1460 N N . PHE A 1 177 ? -19.569 6.235 14.271 1.00 79.81 177 PHE A N 1
ATOM 1461 C CA . PHE A 1 177 ? -19.747 7.399 13.394 1.00 79.81 177 PHE A CA 1
ATOM 1462 C C . PHE A 1 177 ? -20.741 8.428 13.942 1.00 79.81 177 PHE A C 1
ATOM 1464 O O . PHE A 1 177 ? -20.505 9.630 13.792 1.00 79.81 177 PHE A O 1
ATOM 1471 N N . THR A 1 178 ? -21.823 7.978 14.576 1.00 73.88 178 THR A N 1
ATOM 1472 C CA . THR A 1 178 ? -22.902 8.843 15.070 1.00 73.88 178 THR A CA 1
ATOM 1473 C C . THR A 1 178 ? -22.573 9.421 16.444 1.00 73.88 178 THR A C 1
ATOM 1475 O O . THR A 1 178 ? -22.755 10.617 16.667 1.00 73.88 178 THR A O 1
ATOM 1478 N N . GLU A 1 179 ? -22.023 8.612 17.352 1.00 65.62 179 GLU A N 1
ATOM 1479 C CA . GLU A 1 179 ? -21.820 8.998 18.757 1.00 65.62 179 GLU A CA 1
ATOM 1480 C C . GLU A 1 179 ? -20.379 9.461 19.049 1.00 65.62 179 GLU A C 1
ATOM 1482 O O . GLU A 1 179 ? -20.083 9.932 20.145 1.00 65.62 179 GLU A O 1
ATOM 1487 N N . LYS A 1 180 ? -19.473 9.396 18.055 1.00 66.44 180 LYS A N 1
ATOM 1488 C CA . LYS A 1 180 ? -18.048 9.797 18.147 1.00 66.44 180 LYS A CA 1
ATOM 1489 C C . LYS A 1 180 ? -17.286 9.127 19.298 1.00 66.44 180 LYS A C 1
ATOM 1491 O O . LYS A 1 180 ? -16.299 9.666 19.806 1.00 66.44 180 LYS A O 1
ATOM 1496 N N . LEU A 1 181 ? -17.709 7.928 19.680 1.00 63.78 181 LEU A N 1
ATOM 1497 C CA . LEU A 1 181 ? -17.173 7.155 20.795 1.00 63.78 181 LEU A CA 1
ATOM 1498 C C . LEU A 1 181 ? -15.860 6.434 20.429 1.00 63.78 181 LEU A C 1
ATOM 1500 O O . LEU A 1 181 ? -15.746 5.218 20.532 1.00 63.78 181 LEU A O 1
ATOM 1504 N N . MET A 1 182 ? -14.840 7.186 20.001 1.00 59.19 182 MET A N 1
ATOM 1505 C CA . MET A 1 182 ? -13.522 6.638 19.623 1.00 59.19 182 MET A CA 1
ATOM 1506 C C . MET A 1 182 ? -12.839 5.880 20.773 1.00 59.19 182 MET A C 1
ATOM 1508 O O . MET A 1 182 ? -12.165 4.880 20.533 1.00 59.19 182 MET A O 1
ATOM 1512 N N . SER A 1 183 ? -13.006 6.383 22.000 1.00 62.50 183 SER A N 1
ATOM 1513 C CA . SER A 1 183 ? -12.338 5.907 23.222 1.00 62.50 183 SER A CA 1
ATOM 1514 C C . SER A 1 183 ? -13.313 5.322 24.245 1.00 62.50 183 SER A C 1
ATOM 1516 O O . SER A 1 183 ? -12.934 5.101 25.393 1.00 62.50 183 SER A O 1
ATOM 1518 N N . ALA A 1 184 ? -14.580 5.118 23.870 1.00 70.81 184 ALA A N 1
ATOM 1519 C CA . ALA A 1 184 ? -15.523 4.457 24.763 1.00 70.81 184 ALA A CA 1
ATOM 1520 C C . ALA A 1 184 ? -15.228 2.961 24.826 1.00 70.81 184 ALA A C 1
ATOM 1522 O O . ALA A 1 184 ? -14.679 2.370 23.886 1.00 70.81 184 ALA A O 1
ATOM 1523 N N . LYS A 1 185 ? -15.611 2.353 25.945 1.00 77.38 185 LYS A N 1
ATOM 1524 C CA . LYS A 1 185 ? -15.480 0.917 26.132 1.00 77.38 185 LYS A CA 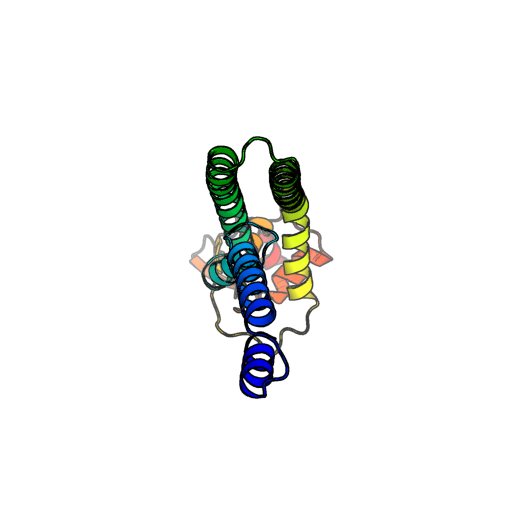1
ATOM 1525 C C . LYS A 1 185 ? -16.617 0.212 25.418 1.00 77.38 185 LYS A C 1
ATOM 1527 O O . LYS A 1 185 ? -17.751 0.679 25.409 1.00 77.38 185 LYS A O 1
ATOM 1532 N N . ILE A 1 186 ? -16.326 -0.954 24.861 1.00 72.25 186 ILE A N 1
ATOM 1533 C CA . ILE A 1 186 ? -17.332 -1.763 24.166 1.00 72.25 186 ILE A CA 1
ATOM 1534 C C . ILE A 1 186 ? -18.456 -2.205 25.104 1.00 72.25 186 ILE A C 1
ATOM 1536 O O . ILE A 1 186 ? -19.598 -2.324 24.670 1.00 72.25 186 ILE A O 1
ATOM 1540 N N . GLY A 1 187 ? -18.162 -2.384 26.394 1.00 60.34 187 GLY A N 1
ATOM 1541 C CA . GLY A 1 187 ? -19.179 -2.650 27.407 1.00 60.34 187 GLY A CA 1
ATOM 1542 C C . GLY A 1 187 ? -20.234 -1.546 27.532 1.00 60.34 187 GLY A C 1
ATOM 1543 O O . GLY A 1 187 ? -21.384 -1.862 27.807 1.00 60.34 187 GLY A O 1
ATOM 1544 N N . ASP A 1 188 ? -19.896 -0.279 27.273 1.00 69.75 188 ASP A N 1
ATOM 1545 C CA . ASP A 1 188 ? -20.842 0.843 27.397 1.00 69.75 188 ASP A CA 1
ATOM 1546 C C . ASP A 1 188 ? -21.913 0.809 26.288 1.00 69.75 188 ASP A C 1
ATOM 1548 O O . ASP A 1 188 ? -23.052 1.239 26.485 1.00 69.75 188 ASP A O 1
ATOM 1552 N N . LEU A 1 189 ? -21.575 0.216 25.136 1.00 68.50 189 LEU A N 1
ATOM 1553 C CA . LEU A 1 189 ? -22.497 0.027 24.014 1.00 68.50 189 LEU A CA 1
ATOM 1554 C C . LEU A 1 189 ? -23.569 -1.032 24.303 1.00 68.50 189 LEU A C 1
ATOM 1556 O O . LEU A 1 189 ? -24.662 -0.942 23.757 1.00 68.50 189 LEU A O 1
ATOM 1560 N N . LEU A 1 190 ? -23.294 -1.993 25.196 1.00 59.25 190 LEU A N 1
ATOM 1561 C CA . LEU A 1 190 ? -24.261 -3.024 25.596 1.00 59.25 190 LEU A CA 1
ATOM 1562 C C . LEU A 1 190 ? -25.415 -2.487 26.451 1.00 59.25 190 LEU A C 1
ATOM 1564 O O . LEU A 1 190 ? -26.416 -3.179 26.588 1.00 59.25 190 LEU A O 1
ATOM 1568 N N . TYR A 1 191 ? -25.266 -1.306 27.058 1.00 55.88 191 TYR A N 1
ATOM 1569 C CA . TYR A 1 191 ? -26.276 -0.712 27.946 1.00 55.88 191 TYR A CA 1
ATOM 1570 C C . TYR A 1 191 ? -27.081 0.417 27.290 1.00 55.88 191 TYR A C 1
ATOM 1572 O O . TYR A 1 191 ? -27.941 1.012 27.940 1.00 55.88 191 TYR A O 1
ATOM 1580 N N . THR A 1 192 ? -26.780 0.740 26.030 1.00 51.59 192 THR A N 1
ATOM 1581 C CA . THR A 1 192 ? -27.459 1.805 25.273 1.00 51.59 192 THR A CA 1
ATOM 1582 C C . THR A 1 192 ? -28.627 1.259 24.429 1.00 51.59 192 THR A C 1
ATOM 1584 O O . THR A 1 192 ? -29.472 2.036 23.984 1.00 51.59 192 THR A O 1
ATOM 1587 N N . TYR A 1 193 ? -28.730 -0.069 24.292 1.00 39.88 193 TYR A N 1
ATOM 1588 C CA . TYR A 1 193 ? -29.814 -0.812 23.631 1.00 39.88 193 TYR A CA 1
ATOM 1589 C C . TYR A 1 193 ? -30.287 -1.989 24.498 1.00 39.88 193 TYR A C 1
ATOM 1591 O O . TYR A 1 193 ? -31.332 -2.587 24.151 1.00 39.88 193 TYR A O 1
#

Foldseek 3Di:
DLVVLVVCVVVVVDDPVVNVVVVVVVVVVVVVLLQLAPPRVVLVVQLVVQLQPFFNLVSLVVSLVSNVVSLVVVLVVCCVVPVPDVVSVVVSVVSVVRSVVVVVCSVVVLVVVLCCVQPPPPPDQAPEEDEAEDEQQDALQVSSSRDGPRHFYFYWYQYPVRDTDTDGPNLSSCCCVVVVRRGDGNNVSVVVD

Sequence (193 aa):
MMAAAYLLFLGGIFPEKWYTLFIEYNLMVLLFNLLPIWPLDGGKLIFILMSMNSPFQEAHLRTLYLSVGSLIIFSAILLFIAPLTLNVWVIIAFLAFSIHFEWKQRKFIFMRFLMERHYGKQAEFIRQLKPINVVENEEVGHVLEKFQRGCKHPIVIKTLNGKETVIDENELLHAFFTEKLMSAKIGDLLYTY

Radius of gyration: 23.71 Å; chains: 1; bounding box: 56×28×76 Å

Secondary structure (DSSP, 8-state):
-HHHHHHHHHTT-S-HHHHHHHHHHHHHHHHHHTSS-TTSHHHHHHHHHHHTTS-HHHHHHHHHHHHHHHHHHHHHHHHHH-TT-HHHHHHHHHHHHHHHHHHHHHHHHHHHHHHHHHHS-TTS----B--EEEETTSBHHHHHHT--TTSB--EEEE-TTS-EEEE-HHHHHHHHHHH--TT-BHHHHTT--

pLDDT: mean 84.93, std 10.86, range [39.88, 97.31]